Protein AF-0000000075077976 (afdb_homodimer)

pLDDT: mean 89.69, std 9.03, range [58.0, 97.44]

Sequence (214 aa):
MIWKIDFYGDVEERILDMPPKIQARMIKLLELMEKHGANLGPPHTESMGDGLFEIRAKAQEGIGRGLFCYLKSKHIYVLHVFVKKSQKTPRNELELARERQREVQKSMIWKIDFYGDVEERILDMPPKIQARMIKLLELMEKHGANLGPPHTESMGDGLFEIRAKAQEGIGRGLFCYLKSKHIYVLHVFVKKSQKTPRNELELARERQREVQKS

InterPro domains:
  IPR009241 Toxin HigB-like [PF05973] (15-101)

Nearest PDB structures (foldseek):
  6af3-assembly2_E  TM=6.297E-01  e=1.239E-06  Streptococcus pneumoniae TIGR4
  1wmi-assembly1_A  TM=6.470E-01  e=8.809E-05  Pyrococcus horikoshii OT3
  5jaa-assembly1_D  TM=6.522E-01  e=2.885E-03  Vibrio cholerae O1 biovar El Tor str. N16961
  7qp7-assembly1_1  TM=7.154E-01  e=7.470E-01  Homo sapiens
  8gqq-assembly1_A  TM=3.955E-01  e=1.584E-01  Dictyostelium discoideum AX3

Secondary structure (DSSP, 8-state):
-PPEEEE-TTHHHHHHTS-HHHHHHHHHHHHHHHHH-S---TTTEEEEETTEEEEEEEETTEEEEEEEEEETTTEEEEEEEEEEP--PPPHHHHHHHHHHHHHHHH-/---EEEE-TTHHHHHHTS-HHHHHHHHHHHHHHHHH-S---TTTEEEEETTEEEEEEEETTEEEEEEEEEETTTEEEEEEEEEEP--PPPHHHHHHHHHHHHHHHH-

Solvent-accessible surface area (backbone atoms only — not comparable to full-atom values): 11579 Å² total; per-residue (Å²): 123,74,33,44,78,46,60,38,86,61,35,62,59,53,46,72,66,38,59,67,62,27,26,52,39,40,52,51,52,53,52,47,24,25,58,73,30,88,74,73,38,82,84,39,25,45,80,69,56,95,68,33,31,35,37,50,14,71,33,97,85,14,28,29,37,34,33,29,34,65,54,82,85,58,28,36,38,38,46,37,68,50,77,45,74,54,88,65,81,50,66,68,60,50,51,52,29,49,55,46,45,52,57,61,69,71,100,124,74,33,44,77,46,60,38,86,61,34,61,58,53,45,71,66,37,59,66,61,28,27,53,38,39,52,50,51,52,52,47,25,26,59,73,30,88,74,72,38,80,83,39,26,45,82,70,55,95,69,34,32,36,37,50,14,72,33,96,82,14,29,28,38,35,34,30,34,63,55,82,88,58,28,36,39,37,45,36,68,50,76,45,73,55,88,64,82,50,66,68,60,50,51,50,28,48,55,47,45,52,56,57,65,73,94

Radius of gyration: 21.49 Å; Cα contacts (8 Å, |Δi|>4): 375; chains: 2; bounding box: 28×68×39 Å

Foldseek 3Di:
DFAAEAEPDCQVVVLVVDDDQLSVQVVVVVRVCRVPNDDPDPPQKDDPDPQKMKGWRDDPQAIKIWIWGADPPRYIYTYDIDGDGHPPDDPVNVVVVVVVVVVVVVD/DFAAEAEPDCQVVVLVVDDPQLSVQVVVVVRVCRVPNDDPDPPQKDDPDDQKMKGWRDDPQAIKIWIWGADPPRYIYTYDIDGDGHPPDDPVNVVVVVVVVVVVVVD

Structure (mmCIF, N/CA/C/O backbone):
data_AF-0000000075077976-model_v1
#
loop_
_entity.id
_entity.type
_entity.pdbx_description
1 polymer 'Type II toxin-antitoxin system RelE/ParE family toxin'
#
loop_
_atom_site.group_PDB
_atom_site.id
_atom_site.type_symbol
_atom_site.label_atom_id
_atom_site.label_alt_id
_atom_site.label_comp_id
_atom_site.label_asym_id
_atom_site.label_entity_id
_atom_site.label_seq_id
_atom_site.pdbx_PDB_ins_code
_atom_site.Cartn_x
_atom_site.Cartn_y
_atom_site.Cartn_z
_atom_site.occupancy
_atom_site.B_iso_or_equiv
_atom_site.auth_seq_id
_atom_site.auth_comp_id
_atom_site.auth_asym_id
_atom_site.auth_atom_id
_atom_site.pdbx_PDB_model_num
ATOM 1 N N . MET A 1 1 ? 15.398 26.109 15.781 1 58.88 1 MET A N 1
ATOM 2 C CA . MET A 1 1 ? 14.148 26.859 15.664 1 58.88 1 MET A CA 1
ATOM 3 C C . MET A 1 1 ? 12.961 25.922 15.516 1 58.88 1 MET A C 1
ATOM 5 O O . MET A 1 1 ? 13.016 24.969 14.75 1 58.88 1 MET A O 1
ATOM 9 N N . ILE A 1 2 ? 12.016 25.875 16.594 1 81.19 2 ILE A N 1
ATOM 10 C CA . ILE A 1 2 ? 10.945 24.906 16.797 1 81.19 2 ILE A CA 1
ATOM 11 C C . ILE A 1 2 ? 9.781 25.219 15.867 1 81.19 2 ILE A C 1
ATOM 13 O O . ILE A 1 2 ? 9.375 26.375 15.734 1 81.19 2 ILE A O 1
ATOM 17 N N . TRP A 1 3 ? 9.445 24.375 14.961 1 89.25 3 TRP A N 1
ATOM 18 C CA . TRP A 1 3 ? 8.289 24.547 14.094 1 89.25 3 TRP A CA 1
ATOM 19 C C . TRP A 1 3 ? 6.992 24.5 14.891 1 89.25 3 TRP A C 1
ATOM 21 O O . TRP A 1 3 ? 6.867 23.703 15.828 1 89.25 3 TRP A O 1
ATOM 31 N N . LYS A 1 4 ? 6.145 25.531 14.578 1 93.12 4 LYS A N 1
ATOM 32 C CA . LYS A 1 4 ? 4.805 25.484 15.156 1 93.12 4 LYS A CA 1
ATOM 33 C C . LYS A 1 4 ? 3.879 24.594 14.336 1 93.12 4 LYS A C 1
ATOM 35 O O . LYS A 1 4 ? 3.877 24.656 13.102 1 93.12 4 LYS A O 1
ATOM 40 N N . ILE A 1 5 ? 3.094 23.75 15.062 1 94.75 5 ILE A N 1
ATOM 41 C CA . ILE A 1 5 ? 2.139 22.891 14.375 1 94.75 5 ILE A CA 1
ATOM 42 C C . ILE A 1 5 ? 0.722 23.219 14.852 1 94.75 5 ILE A C 1
ATOM 44 O O . ILE A 1 5 ? 0.459 23.25 16.062 1 94.75 5 ILE A O 1
ATOM 48 N N . ASP A 1 6 ? -0.132 23.516 13.867 1 95.44 6 ASP A N 1
ATOM 49 C CA . ASP A 1 6 ? -1.555 23.703 14.141 1 95.44 6 ASP A CA 1
ATOM 50 C C . ASP A 1 6 ? -2.393 22.656 13.406 1 95.44 6 ASP A C 1
ATOM 52 O O . ASP A 1 6 ? -1.922 22.031 12.461 1 95.44 6 ASP A O 1
ATOM 56 N N . PHE A 1 7 ? -3.646 22.484 13.922 1 96.88 7 PHE A N 1
ATOM 57 C CA . PHE A 1 7 ? -4.535 21.469 13.367 1 96.88 7 PHE A CA 1
ATOM 58 C C . PHE A 1 7 ? -5.844 22.078 12.898 1 96.88 7 PHE A C 1
ATOM 60 O O . PHE A 1 7 ? -6.418 22.938 13.586 1 96.88 7 PHE A O 1
ATOM 67 N N . TYR A 1 8 ? -6.234 21.625 11.766 1 96.19 8 TYR A N 1
ATOM 68 C CA . TYR A 1 8 ? -7.523 22.078 11.25 1 96.19 8 TYR A CA 1
ATOM 69 C C . TYR A 1 8 ? -8.672 21.359 11.945 1 96.19 8 TYR A C 1
ATOM 71 O O . TYR A 1 8 ? -8.68 20.125 12.016 1 96.19 8 TYR A O 1
ATOM 79 N N . GLY A 1 9 ? -9.539 22.188 12.43 1 95.38 9 GLY A N 1
ATOM 80 C CA . GLY A 1 9 ? -10.758 21.594 12.953 1 95.38 9 GLY A CA 1
ATOM 81 C C . GLY A 1 9 ? -10.508 20.531 14 1 95.38 9 GLY A C 1
ATOM 82 O O . GLY A 1 9 ? -9.828 20.781 15 1 95.38 9 GLY A O 1
ATOM 83 N N . ASP A 1 10 ? -10.969 19.281 13.695 1 95.12 10 ASP A N 1
ATOM 84 C CA . ASP A 1 10 ? -10.922 18.203 14.672 1 95.12 10 ASP A CA 1
ATOM 85 C C . ASP A 1 10 ? -9.773 17.25 14.375 1 95.12 10 ASP A C 1
ATOM 87 O O . ASP A 1 10 ? -9.781 16.094 14.82 1 95.12 10 ASP A O 1
ATOM 91 N N . VAL A 1 11 ? -8.859 17.688 13.68 1 97.38 11 VAL A N 1
ATOM 92 C CA . VAL A 1 11 ? -7.77 16.828 13.219 1 97.38 11 VAL A CA 1
ATOM 93 C C . VAL A 1 11 ? -7.023 16.25 14.422 1 97.38 11 VAL A C 1
ATOM 95 O O . VAL A 1 11 ? -6.652 15.078 14.43 1 97.38 11 VAL A O 1
ATOM 98 N N . GLU A 1 12 ? -6.801 17.062 15.438 1 96.69 12 GLU A N 1
ATOM 99 C CA . GLU A 1 12 ? -6.105 16.594 16.625 1 96.69 12 GLU A CA 1
ATOM 100 C C . GLU A 1 12 ? -6.863 15.445 17.297 1 96.69 12 GLU A C 1
ATOM 102 O O . GLU A 1 12 ? -6.266 14.438 17.672 1 96.69 12 GLU A O 1
ATOM 107 N N . GLU A 1 13 ? -8.109 15.602 17.375 1 96.62 13 GLU A N 1
ATOM 108 C CA . GLU A 1 13 ? -8.945 14.562 17.953 1 96.62 13 GLU A CA 1
ATOM 109 C C . GLU A 1 13 ? -8.914 13.297 17.109 1 96.62 13 GLU A C 1
ATOM 111 O O . GLU A 1 13 ? -8.906 12.18 17.641 1 96.62 13 GLU A O 1
ATOM 116 N N . ARG A 1 14 ? -8.938 13.453 15.852 1 95.5 14 ARG A N 1
ATOM 117 C CA . ARG A 1 14 ? -8.906 12.312 14.945 1 95.5 14 ARG A CA 1
ATOM 118 C C . ARG A 1 14 ? -7.598 11.531 15.078 1 95.5 14 ARG A C 1
ATOM 120 O O . ARG A 1 14 ? -7.582 10.305 14.953 1 95.5 14 ARG A O 1
ATOM 127 N N . ILE A 1 15 ? -6.547 12.273 15.336 1 96.94 15 ILE A N 1
ATOM 128 C CA . ILE A 1 15 ? -5.262 11.617 15.547 1 96.94 15 ILE A CA 1
ATOM 129 C C . ILE A 1 15 ? -5.316 10.773 16.828 1 96.94 15 ILE A C 1
ATOM 131 O O . ILE A 1 15 ? -4.871 9.625 16.828 1 96.94 15 ILE A O 1
ATOM 135 N N . LEU A 1 16 ? -5.93 11.305 17.828 1 95.81 16 LEU A N 1
ATOM 136 C CA . LEU A 1 16 ? -6.02 10.625 19.109 1 95.81 16 LEU A CA 1
ATOM 137 C C . LEU A 1 16 ? -6.926 9.406 19.016 1 95.81 16 LEU A C 1
ATOM 139 O O . LEU A 1 16 ? -6.824 8.492 19.844 1 95.81 16 LEU A O 1
ATOM 143 N N . ASP A 1 17 ? -7.777 9.391 17.969 1 94.88 17 ASP A N 1
ATOM 144 C CA . ASP A 1 17 ? -8.727 8.297 17.781 1 94.88 17 ASP A CA 1
ATOM 145 C C . ASP A 1 17 ? -8.133 7.203 16.906 1 94.88 17 ASP A C 1
ATOM 147 O O . ASP A 1 17 ? -8.766 6.168 16.672 1 94.88 17 ASP A O 1
ATOM 151 N N . MET A 1 18 ? -6.996 7.426 16.516 1 94.5 18 MET A N 1
ATOM 152 C CA . MET A 1 18 ? -6.352 6.418 15.68 1 94.5 18 MET A CA 1
ATOM 153 C C . MET A 1 18 ? -5.996 5.18 16.5 1 94.5 18 MET A C 1
ATOM 155 O O . MET A 1 18 ? -5.848 5.258 17.719 1 94.5 18 MET A O 1
ATOM 159 N N . PRO A 1 19 ? -5.883 4.039 15.75 1 92.75 19 PRO A N 1
ATOM 160 C CA . PRO A 1 19 ? -5.328 2.875 16.453 1 92.75 19 PRO A CA 1
ATOM 161 C C . PRO A 1 19 ? -4.012 3.182 17.156 1 92.75 19 PRO A C 1
ATOM 163 O O . PRO A 1 19 ? -3.213 3.98 16.656 1 92.75 19 PRO A O 1
ATOM 166 N N . PRO A 1 20 ? -3.773 2.531 18.219 1 95.25 20 PRO A N 1
ATOM 167 C CA . PRO A 1 20 ? -2.719 2.941 19.156 1 95.25 20 PRO A CA 1
ATOM 168 C C . PRO A 1 20 ? -1.345 3.016 18.484 1 95.25 20 PRO A C 1
ATOM 170 O O . PRO A 1 20 ? -0.595 3.969 18.719 1 95.25 20 PRO A O 1
ATOM 173 N N . LYS A 1 21 ? -1.023 2.025 17.75 1 94.62 21 LYS A N 1
ATOM 174 C CA . LYS A 1 21 ? 0.312 2.023 17.156 1 94.62 21 LYS A CA 1
ATOM 175 C C . LYS A 1 21 ? 0.434 3.082 16.078 1 94.62 21 LYS A C 1
ATOM 177 O O . LYS A 1 21 ? 1.478 3.725 15.938 1 94.62 21 LYS A O 1
ATOM 182 N N . ILE A 1 22 ? -0.535 3.277 15.312 1 93 22 ILE A N 1
ATOM 183 C CA . ILE A 1 22 ? -0.562 4.328 14.297 1 93 22 ILE A CA 1
ATOM 184 C C . ILE A 1 22 ? -0.538 5.695 14.977 1 93 22 ILE A C 1
ATOM 186 O O . ILE A 1 22 ? 0.197 6.59 14.547 1 93 22 ILE A O 1
ATOM 190 N N . GLN A 1 23 ? -1.335 5.742 15.984 1 96.88 23 GLN A N 1
ATOM 191 C CA . GLN A 1 23 ? -1.402 6.977 16.75 1 96.88 23 GLN A CA 1
ATOM 192 C C . GLN A 1 23 ? -0.025 7.375 17.281 1 96.88 23 GLN A C 1
ATOM 194 O O . GLN A 1 23 ? 0.405 8.516 17.094 1 96.88 23 GLN A O 1
ATOM 199 N N . ALA A 1 24 ? 0.6 6.469 17.891 1 97.44 24 ALA A N 1
ATOM 200 C CA . ALA A 1 24 ? 1.922 6.719 18.469 1 97.44 24 ALA A CA 1
ATOM 201 C C . ALA A 1 24 ? 2.908 7.152 17.391 1 97.44 24 ALA A C 1
ATOM 203 O O . ALA A 1 24 ? 3.695 8.078 17.594 1 97.44 24 ALA A O 1
ATOM 204 N N . ARG A 1 25 ? 2.822 6.469 16.328 1 96.38 25 ARG A N 1
ATOM 205 C CA . ARG A 1 25 ? 3.729 6.781 15.219 1 96.38 25 ARG A CA 1
ATOM 206 C C . ARG A 1 25 ? 3.451 8.172 14.664 1 96.38 25 ARG A C 1
ATOM 208 O O . ARG A 1 25 ? 4.379 8.938 14.383 1 96.38 25 ARG A O 1
ATOM 215 N N . MET A 1 26 ? 2.264 8.461 14.469 1 97.19 26 MET A N 1
ATOM 216 C CA . MET A 1 26 ? 1.89 9.781 13.969 1 97.19 26 MET A CA 1
ATOM 217 C C . MET A 1 26 ? 2.381 10.875 14.914 1 97.19 26 MET A C 1
ATOM 219 O O . MET A 1 26 ? 2.984 11.859 14.469 1 97.19 26 MET A O 1
ATOM 223 N N . ILE A 1 27 ? 2.164 10.68 16.172 1 97.12 27 ILE A N 1
ATOM 224 C CA . ILE A 1 27 ? 2.561 11.664 17.172 1 97.12 27 ILE A CA 1
ATOM 225 C C . ILE A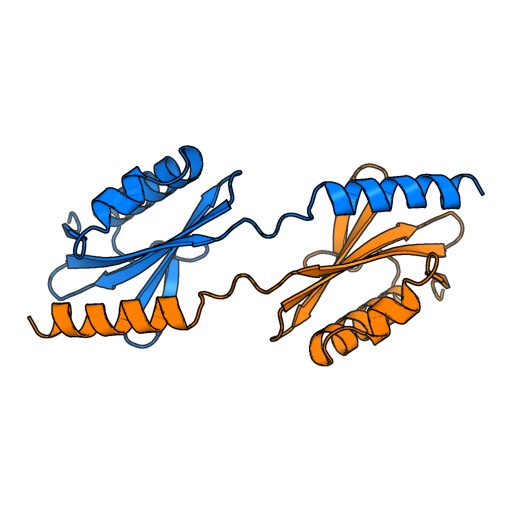 1 27 ? 4.078 11.836 17.141 1 97.12 27 ILE A C 1
ATOM 227 O O . ILE A 1 27 ? 4.578 12.961 17.203 1 97.12 27 ILE A O 1
ATOM 231 N N . LYS A 1 28 ? 4.723 10.766 17.031 1 97 28 LYS A N 1
ATOM 232 C CA . LYS A 1 28 ? 6.18 10.82 16.969 1 97 28 LYS A CA 1
ATOM 233 C C . LYS A 1 28 ? 6.652 11.609 15.75 1 97 28 LYS A C 1
ATOM 235 O O . LYS A 1 28 ? 7.562 12.438 15.852 1 97 28 LYS A O 1
ATOM 240 N N . LEU A 1 29 ? 6.105 11.359 14.688 1 96.44 29 LEU A N 1
ATOM 241 C CA . LEU A 1 29 ? 6.484 12.047 13.461 1 96.44 29 LEU A CA 1
ATOM 242 C C . LEU A 1 29 ? 6.195 13.539 13.555 1 96.44 29 LEU A C 1
ATOM 244 O O . LEU A 1 29 ? 6.996 14.367 13.117 1 96.44 29 LEU A O 1
ATOM 248 N N . LEU A 1 30 ? 5.082 13.883 14.133 1 96.06 30 LEU A N 1
ATOM 249 C CA . LEU A 1 30 ? 4.75 15.297 14.32 1 96.06 30 LEU A CA 1
ATOM 250 C C . LEU A 1 30 ? 5.754 15.969 15.242 1 96.06 30 LEU A C 1
ATOM 252 O O . LEU A 1 30 ? 6.133 17.125 15.016 1 96.06 30 LEU A O 1
ATOM 256 N N . GLU A 1 31 ? 6.164 15.281 16.234 1 95.56 31 GLU A N 1
ATOM 257 C CA . GLU A 1 31 ? 7.172 15.812 17.141 1 95.56 31 GLU A CA 1
ATOM 258 C C . GLU A 1 31 ? 8.492 16.062 16.422 1 95.56 31 GLU A C 1
ATOM 260 O O . GLU A 1 31 ? 9.148 17.078 16.656 1 95.56 31 GLU A O 1
ATOM 265 N N . LEU A 1 32 ? 8.852 15.164 15.609 1 95 32 LEU A N 1
ATOM 266 C CA . LEU A 1 32 ? 10.062 15.328 14.812 1 95 32 LEU A CA 1
ATOM 267 C C . LEU A 1 32 ? 9.953 16.531 13.898 1 95 32 LEU A C 1
ATOM 269 O O . LEU A 1 32 ? 10.914 17.297 13.734 1 95 32 LEU A O 1
ATOM 273 N N . MET A 1 33 ? 8.797 16.672 13.375 1 94.25 33 MET A N 1
ATOM 274 C CA . MET A 1 33 ? 8.57 17.812 12.5 1 94.25 33 MET A CA 1
ATOM 275 C C . MET A 1 33 ? 8.703 19.125 13.266 1 94.25 33 MET A C 1
ATOM 277 O O . MET A 1 33 ? 9.195 20.125 12.719 1 94.25 33 MET A O 1
ATOM 281 N N . GLU A 1 34 ? 8.258 19.094 14.438 1 93.38 34 GLU A N 1
ATOM 282 C CA . GLU A 1 34 ? 8.391 20.281 15.273 1 93.38 34 GLU A CA 1
ATOM 283 C C . GLU A 1 34 ? 9.852 20.625 15.5 1 93.38 34 GLU A C 1
ATOM 285 O O . GLU A 1 34 ? 10.211 21.812 15.57 1 93.38 34 GLU A O 1
ATOM 290 N N . LYS A 1 35 ? 10.641 19.656 15.492 1 92.25 35 LYS A N 1
ATOM 291 C CA . LYS A 1 35 ? 12.047 19.844 15.836 1 92.25 35 LYS A CA 1
ATOM 292 C C . LYS A 1 35 ? 12.891 20.094 14.586 1 92.25 35 LYS A C 1
ATOM 294 O O . LYS A 1 35 ? 13.789 20.938 14.594 1 92.25 35 LYS A O 1
ATOM 299 N N . HIS A 1 36 ? 12.547 19.375 13.562 1 90.69 36 HIS A N 1
ATOM 300 C CA . HIS A 1 36 ? 13.469 19.344 12.43 1 90.69 36 HIS A CA 1
ATOM 301 C C . HIS A 1 36 ? 12.859 20.047 11.219 1 90.69 36 HIS A C 1
ATOM 303 O O . HIS A 1 36 ? 13.555 20.344 10.25 1 90.69 36 HIS A O 1
ATOM 309 N N . GLY A 1 37 ? 11.562 20.281 11.344 1 88.12 37 GLY A N 1
ATOM 310 C CA . GLY A 1 37 ? 10.891 20.922 10.227 1 88.12 37 GLY A CA 1
ATOM 311 C C . GLY A 1 37 ? 9.93 20.016 9.492 1 88.12 37 GLY A C 1
ATOM 312 O O . GLY A 1 37 ? 9.859 18.812 9.789 1 88.12 37 GLY A O 1
ATOM 313 N N . ALA A 1 38 ? 9.211 20.578 8.484 1 84.44 38 ALA A N 1
ATOM 314 C CA . ALA A 1 38 ? 8.07 19.953 7.82 1 84.44 38 ALA A CA 1
ATOM 315 C C . ALA A 1 38 ? 8.516 18.797 6.941 1 84.44 38 ALA A C 1
ATOM 317 O O . ALA A 1 38 ? 7.754 17.844 6.719 1 84.44 38 ALA A O 1
ATOM 318 N N . ASN A 1 39 ? 9.688 18.844 6.418 1 84.88 39 ASN A N 1
ATOM 319 C CA . ASN A 1 39 ? 10.117 17.812 5.469 1 84.88 39 ASN A CA 1
ATOM 320 C C . ASN A 1 39 ? 11 16.766 6.137 1 84.88 39 ASN A C 1
ATOM 322 O O . ASN A 1 39 ? 12.195 16.984 6.328 1 84.88 39 ASN A O 1
ATOM 326 N N . LEU A 1 40 ? 10.453 15.734 6.512 1 89.88 40 LEU A N 1
ATOM 327 C CA . LEU A 1 40 ? 11.203 14.625 7.082 1 89.88 40 LEU A CA 1
ATOM 328 C C . LEU A 1 40 ? 11.766 13.727 5.984 1 89.88 40 LEU A C 1
ATOM 330 O O . LEU A 1 40 ? 12.664 12.914 6.238 1 89.88 40 LEU A O 1
ATOM 334 N N . GLY A 1 41 ? 11.297 13.953 4.805 1 86.62 41 GLY A N 1
ATOM 335 C CA . GLY A 1 41 ? 11.75 13.195 3.652 1 86.62 41 GLY A CA 1
ATOM 336 C C . GLY A 1 41 ? 11.086 11.828 3.545 1 86.62 41 GLY A C 1
ATOM 337 O O . GLY A 1 41 ? 10.438 11.375 4.488 1 86.62 41 GLY A O 1
ATOM 338 N N . PRO A 1 42 ? 11.25 11.141 2.283 1 82.31 42 PRO A N 1
ATOM 339 C CA . PRO A 1 42 ? 10.75 9.766 2.152 1 82.31 42 PRO A CA 1
ATOM 340 C C . PRO A 1 42 ? 11.414 8.805 3.131 1 82.31 42 PRO A C 1
ATOM 342 O O . PRO A 1 42 ? 12.594 8.953 3.447 1 82.31 42 PRO A O 1
ATOM 345 N N . PRO A 1 43 ? 10.539 7.898 3.758 1 83.31 43 PRO A N 1
ATOM 346 C CA . PRO A 1 43 ? 9.156 7.535 3.439 1 83.31 43 PRO A CA 1
ATOM 347 C C . PRO A 1 43 ? 8.133 8.273 4.309 1 83.31 43 PRO A C 1
ATOM 349 O O . PRO A 1 43 ? 6.93 8.031 4.195 1 83.31 43 PRO A O 1
ATOM 352 N N . HIS A 1 44 ? 8.594 9.102 5.125 1 90.56 44 HIS A N 1
ATOM 353 C CA . HIS A 1 44 ? 7.711 9.672 6.133 1 90.56 44 HIS A CA 1
ATOM 354 C C . HIS A 1 44 ? 6.855 10.797 5.551 1 90.56 44 HIS A C 1
ATOM 356 O O . HIS A 1 44 ? 5.676 10.922 5.883 1 90.56 44 HIS A O 1
ATOM 362 N N . THR A 1 45 ? 7.527 11.594 4.668 1 92.06 45 THR A N 1
ATOM 363 C CA . THR A 1 45 ? 6.781 12.695 4.074 1 92.06 45 THR A CA 1
ATOM 364 C C . THR A 1 45 ? 6.941 12.703 2.555 1 92.06 45 THR A C 1
ATOM 366 O O . THR A 1 45 ? 7.973 12.266 2.035 1 92.06 45 THR A O 1
ATOM 369 N N . GLU A 1 46 ? 5.918 13.117 1.884 1 90.56 46 GLU A N 1
ATOM 370 C CA . GLU A 1 46 ? 5.906 13.219 0.427 1 90.56 46 GLU A CA 1
ATOM 371 C C . GLU A 1 46 ? 5.137 14.453 -0.033 1 90.56 46 GLU A C 1
ATOM 373 O O . GLU A 1 46 ? 4.09 14.789 0.529 1 90.56 46 GLU A O 1
ATOM 378 N N . SER A 1 47 ? 5.742 15.07 -1.128 1 92.06 47 SER A N 1
ATOM 379 C CA . SER A 1 47 ? 5.016 16.188 -1.708 1 92.06 47 SER A CA 1
ATOM 380 C C . SER A 1 47 ? 3.855 15.719 -2.576 1 92.06 47 SER A C 1
ATOM 382 O O . SER A 1 47 ? 4.008 14.781 -3.361 1 92.06 47 SER A O 1
ATOM 384 N N . MET A 1 48 ? 2.701 16.375 -2.336 1 91.56 48 MET A N 1
ATOM 385 C CA . MET A 1 48 ? 1.517 16.062 -3.129 1 91.56 48 MET A CA 1
ATOM 386 C C . MET A 1 48 ? 1.275 17.125 -4.195 1 91.56 48 MET A C 1
ATOM 388 O O . MET A 1 48 ? 0.225 17.141 -4.84 1 91.56 48 MET A O 1
ATOM 392 N N . GLY A 1 49 ? 2.197 18.062 -4.27 1 90.44 49 GLY A N 1
ATOM 393 C CA . GLY A 1 49 ? 2.061 19.141 -5.234 1 90.44 49 GLY A CA 1
ATOM 394 C C . GLY A 1 49 ? 1.35 20.359 -4.672 1 90.44 49 GLY A C 1
ATOM 395 O O . GLY A 1 49 ? 0.51 20.234 -3.777 1 90.44 49 GLY A O 1
ATOM 396 N N . ASP A 1 50 ? 1.7 21.594 -5.117 1 93.12 50 ASP A N 1
ATOM 397 C CA . ASP A 1 50 ? 1.038 22.859 -4.82 1 93.12 50 ASP A CA 1
ATOM 398 C C . ASP A 1 50 ? 1.073 23.172 -3.324 1 93.12 50 ASP A C 1
ATOM 400 O O . ASP A 1 50 ? 0.076 23.609 -2.75 1 93.12 50 ASP A O 1
ATOM 404 N N . GLY A 1 51 ? 2.127 22.797 -2.688 1 92.38 51 GLY A N 1
ATOM 405 C CA . GLY A 1 51 ? 2.312 23.172 -1.294 1 92.38 51 GLY A CA 1
ATOM 406 C C . GLY A 1 51 ? 1.655 22.203 -0.328 1 92.38 51 GLY A C 1
ATOM 407 O O . GLY A 1 51 ? 1.622 22.453 0.879 1 92.38 51 GLY A O 1
ATOM 408 N N . LEU A 1 52 ? 1.095 21.203 -0.885 1 94.69 52 LEU A N 1
ATOM 409 C CA . LEU A 1 52 ? 0.48 20.172 -0.056 1 94.69 52 LEU A CA 1
ATOM 410 C C . LEU A 1 52 ? 1.424 18.984 0.131 1 94.69 52 LEU A C 1
ATOM 412 O O . LEU A 1 52 ? 2.08 18.562 -0.819 1 94.69 52 LEU A O 1
ATOM 416 N N . PHE A 1 53 ? 1.461 18.484 1.407 1 94.62 53 PHE A N 1
ATOM 417 C CA . PHE A 1 53 ? 2.348 17.375 1.726 1 94.62 53 PHE A CA 1
ATOM 418 C C . PHE A 1 53 ? 1.592 16.281 2.465 1 94.62 53 PHE A C 1
ATOM 420 O O . PHE A 1 53 ? 0.54 16.531 3.057 1 94.62 53 PHE A O 1
ATOM 427 N N . GLU A 1 54 ? 2.178 15.156 2.301 1 95.25 54 GLU A N 1
ATOM 428 C CA . GLU A 1 54 ? 1.63 14.008 3.02 1 95.25 54 GLU A CA 1
ATOM 429 C C . GLU A 1 54 ? 2.646 13.43 4 1 95.25 54 GLU A C 1
ATOM 431 O O . GLU A 1 54 ? 3.826 13.289 3.668 1 95.25 54 GLU A O 1
ATOM 436 N N . ILE A 1 55 ? 2.172 13.148 5.223 1 95.12 55 ILE A N 1
ATOM 437 C CA . ILE A 1 55 ? 2.939 12.367 6.184 1 95.12 55 ILE A CA 1
ATOM 438 C C . ILE A 1 55 ? 2.332 10.969 6.312 1 95.12 55 ILE A C 1
ATOM 440 O O . ILE A 1 55 ? 1.107 10.82 6.336 1 95.12 55 ILE A O 1
ATOM 444 N N . ARG A 1 56 ? 3.162 9.953 6.379 1 91.44 56 ARG A N 1
ATOM 445 C CA . ARG A 1 56 ? 2.729 8.57 6.492 1 91.44 56 ARG A CA 1
ATOM 446 C C . ARG A 1 56 ? 3.238 7.941 7.785 1 91.44 56 ARG A C 1
ATOM 448 O O . ARG A 1 56 ? 4.449 7.879 8.016 1 91.44 56 ARG A O 1
ATOM 455 N N . ALA A 1 57 ? 2.283 7.543 8.602 1 92.94 57 ALA A N 1
ATOM 456 C CA . ALA A 1 57 ? 2.598 6.836 9.836 1 92.94 57 ALA A CA 1
ATOM 457 C C . ALA A 1 57 ? 2.301 5.344 9.703 1 92.94 57 ALA A C 1
ATOM 459 O O . ALA A 1 57 ? 1.186 4.898 9.984 1 92.94 57 ALA A O 1
ATOM 460 N N . LYS A 1 58 ? 3.312 4.645 9.383 1 86.94 58 LYS A N 1
ATOM 461 C CA . LYS A 1 58 ? 3.152 3.209 9.172 1 86.94 58 LYS A CA 1
ATOM 462 C C . LYS A 1 58 ? 3.281 2.439 10.484 1 86.94 58 LYS A C 1
ATOM 464 O O . LYS A 1 58 ? 4.199 2.688 11.266 1 86.94 58 LYS A O 1
ATOM 469 N N . ALA A 1 59 ? 2.291 1.588 10.664 1 86.5 59 ALA A N 1
ATOM 470 C CA . ALA A 1 59 ? 2.318 0.688 11.812 1 86.5 59 ALA A CA 1
ATOM 471 C C . ALA A 1 59 ? 1.713 -0.668 11.461 1 86.5 59 ALA A C 1
ATOM 473 O O . ALA A 1 59 ? 1.283 -0.889 10.328 1 86.5 59 ALA A O 1
ATOM 474 N N . GLN A 1 60 ? 1.836 -1.563 12.375 1 78.44 60 GLN A N 1
ATOM 475 C CA . GLN A 1 60 ? 1.35 -2.926 12.172 1 78.44 60 GLN A CA 1
ATOM 476 C C . GLN A 1 60 ? -0.127 -2.932 11.789 1 78.44 60 GLN A C 1
ATOM 478 O O . GLN A 1 60 ? -0.562 -3.76 10.984 1 78.44 60 GLN A O 1
ATOM 483 N N . GLU A 1 61 ? -0.828 -1.925 12.281 1 79.56 61 GLU A N 1
ATOM 484 C CA . GLU A 1 61 ? -2.275 -1.866 12.109 1 79.56 61 GLU A CA 1
ATOM 485 C C . GLU A 1 61 ? -2.645 -1.308 10.742 1 79.56 61 GLU A C 1
ATOM 487 O O . GLU A 1 61 ? -3.785 -1.446 10.289 1 79.56 61 GLU A O 1
ATOM 492 N N . GLY A 1 62 ? -1.708 -0.654 10.156 1 82.5 62 GLY A N 1
ATOM 493 C CA . GLY A 1 62 ? -1.97 0.058 8.914 1 82.5 62 GLY A CA 1
ATOM 494 C C . GLY A 1 62 ? -1.105 1.292 8.742 1 82.5 62 GLY A C 1
ATOM 495 O O . GLY A 1 62 ? 0.006 1.357 9.266 1 82.5 62 GLY A O 1
ATOM 496 N N . ILE A 1 63 ? -1.681 2.107 7.883 1 87.94 63 ILE A N 1
ATOM 497 C CA . ILE A 1 63 ? -0.948 3.338 7.605 1 87.94 63 ILE A CA 1
ATOM 498 C C . ILE A 1 63 ? -1.842 4.547 7.883 1 87.94 63 ILE A C 1
ATOM 500 O O . ILE A 1 63 ? -2.926 4.668 7.309 1 87.94 63 ILE A O 1
ATOM 504 N N . GLY A 1 64 ? -1.422 5.316 8.859 1 91.81 64 GLY A N 1
ATOM 505 C CA . GLY A 1 64 ? -2.035 6.621 9.047 1 91.81 64 GLY A CA 1
ATOM 506 C C . GLY A 1 64 ? -1.474 7.684 8.117 1 91.81 64 GLY A C 1
ATOM 507 O O . GLY A 1 64 ? -0.255 7.805 7.973 1 91.81 64 GLY A O 1
ATOM 508 N N . ARG A 1 65 ? -2.391 8.414 7.488 1 93.38 65 ARG A N 1
ATOM 509 C CA . ARG A 1 65 ? -1.96 9.5 6.613 1 93.38 65 ARG A CA 1
ATOM 510 C C . ARG A 1 65 ? -2.404 10.852 7.156 1 93.38 65 ARG A C 1
ATOM 512 O O . ARG A 1 65 ? -3.51 10.984 7.688 1 93.38 65 ARG A O 1
ATOM 519 N N . GLY A 1 66 ? -1.479 11.75 7.062 1 96.12 66 GLY A N 1
ATOM 520 C CA . GLY A 1 66 ? -1.764 13.148 7.344 1 96.12 66 GLY A CA 1
ATOM 521 C C . GLY A 1 66 ? -1.422 14.07 6.191 1 96.12 66 GLY A C 1
ATOM 522 O O . GLY A 1 66 ? -0.34 13.977 5.609 1 96.12 66 GLY A O 1
ATOM 523 N N . LEU A 1 67 ? -2.354 14.922 5.859 1 96.81 67 LEU A N 1
ATOM 524 C CA . LEU A 1 67 ? -2.117 15.938 4.84 1 96.81 67 LEU A CA 1
ATOM 525 C C . LEU A 1 67 ? -1.908 17.312 5.473 1 96.81 67 LEU A C 1
ATOM 527 O O . LEU A 1 67 ? -2.713 17.75 6.297 1 96.81 67 LEU A O 1
ATOM 531 N N . PHE A 1 68 ? -0.79 17.906 5.121 1 96.75 68 PHE A N 1
ATOM 532 C CA . PHE A 1 68 ? -0.455 19.172 5.766 1 96.75 68 PHE A CA 1
ATOM 533 C C . PHE A 1 68 ? 0.161 20.141 4.766 1 96.75 68 PHE A C 1
ATOM 535 O O . PHE A 1 68 ? 0.553 19.734 3.666 1 96.75 68 PHE A O 1
ATOM 542 N N . CYS A 1 69 ? 0.176 21.406 5.137 1 95 69 CYS A N 1
ATOM 543 C CA . CYS A 1 69 ? 0.889 22.453 4.406 1 95 69 CYS A CA 1
ATOM 544 C C . CYS A 1 69 ? 1.672 23.344 5.363 1 95 69 CYS A C 1
ATOM 546 O O . CYS A 1 69 ? 1.52 23.234 6.582 1 95 69 CYS A O 1
ATOM 548 N N . TYR A 1 70 ? 2.611 23.891 4.965 1 89.62 70 TYR A N 1
ATOM 549 C CA . TYR A 1 70 ? 3.27 24.859 5.836 1 89.62 70 TYR A CA 1
ATOM 550 C C . TYR A 1 70 ? 3.125 26.281 5.285 1 89.62 70 TYR A C 1
AT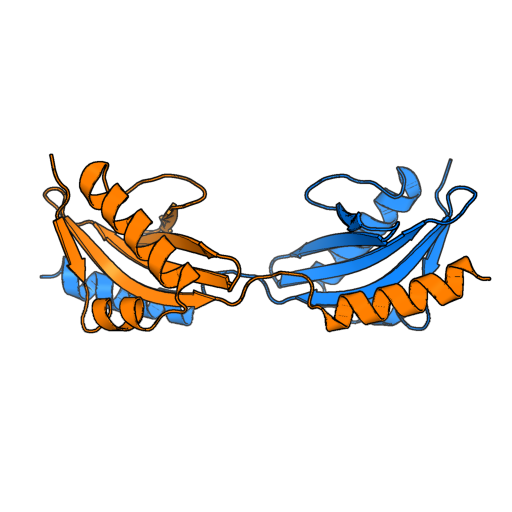OM 552 O O . TYR A 1 70 ? 3.018 26.469 4.074 1 89.62 70 TYR A O 1
ATOM 560 N N . LEU A 1 71 ? 2.887 27.109 6.145 1 81.31 71 LEU A N 1
ATOM 561 C CA . LEU A 1 71 ? 2.688 28.531 5.898 1 81.31 71 LEU A CA 1
ATOM 562 C C . LEU A 1 71 ? 3.971 29.312 6.152 1 81.31 71 LEU A C 1
ATOM 564 O O . LEU A 1 71 ? 5.027 28.719 6.395 1 81.31 71 LEU A O 1
ATOM 568 N N . LYS A 1 72 ? 3.885 30.625 5.98 1 76.62 72 LYS A N 1
ATOM 569 C CA . LYS A 1 72 ? 5.016 31.5 6.309 1 76.62 72 LYS A CA 1
ATOM 570 C C . LYS A 1 72 ? 5.484 31.266 7.742 1 76.62 72 LYS A C 1
ATOM 572 O O . LYS A 1 72 ? 4.699 30.844 8.594 1 76.62 72 LYS A O 1
ATOM 577 N N . SER A 1 73 ? 6.844 31.484 8.086 1 77.44 73 SER A N 1
ATOM 578 C CA . SER A 1 73 ? 7.43 31.547 9.422 1 77.44 73 SER A CA 1
ATOM 579 C C . SER A 1 73 ? 7.422 30.188 10.094 1 77.44 73 SER A C 1
ATOM 581 O O . SER A 1 73 ? 7.074 30.062 11.273 1 77.44 73 SER A O 1
ATOM 583 N N . LYS A 1 74 ? 7.809 29.156 9.516 1 87.62 74 LYS A N 1
ATOM 584 C CA . LYS A 1 74 ? 7.973 27.844 10.148 1 87.62 74 LYS A CA 1
ATOM 585 C C . LYS A 1 74 ? 6.695 27.422 10.859 1 87.62 74 LYS A C 1
ATOM 587 O O . LYS A 1 74 ? 6.699 27.156 12.062 1 87.62 74 LYS A O 1
ATOM 592 N N . HIS A 1 75 ? 5.641 27.516 10.125 1 93 75 HIS A N 1
ATOM 593 C CA . HIS A 1 75 ? 4.312 27.172 10.609 1 93 75 HIS A CA 1
ATOM 594 C C . HIS A 1 75 ? 3.686 26.062 9.758 1 93 75 HIS A C 1
ATOM 596 O O . HIS A 1 75 ? 3.43 26.266 8.57 1 93 75 HIS A O 1
ATOM 602 N N . ILE A 1 76 ? 3.453 24.922 10.43 1 94.75 76 ILE A N 1
ATOM 603 C CA . ILE A 1 76 ? 2.842 23.766 9.766 1 94.75 76 ILE A CA 1
ATOM 604 C C . ILE A 1 76 ? 1.364 23.688 10.148 1 94.75 76 ILE A C 1
ATOM 606 O O . ILE A 1 76 ? 1.001 23.875 11.305 1 94.75 76 ILE A O 1
ATOM 610 N N . TYR A 1 77 ? 0.554 23.484 9.148 1 95.44 77 TYR A N 1
ATOM 611 C CA . TYR A 1 77 ? -0.867 23.234 9.367 1 95.44 77 TYR A CA 1
ATOM 612 C C . TYR A 1 77 ? -1.268 21.844 8.891 1 95.44 77 TYR A C 1
ATOM 614 O O . TYR A 1 77 ? -1.196 21.562 7.691 1 95.44 77 TYR A O 1
ATOM 622 N N . VAL A 1 78 ? -1.688 20.984 9.844 1 97.19 78 VAL A N 1
ATOM 623 C CA . VAL A 1 78 ? -2.229 19.688 9.469 1 97.19 78 VAL A CA 1
ATOM 624 C C . VAL A 1 78 ? -3.705 19.828 9.102 1 97.19 78 VAL A C 1
ATOM 626 O O . VAL A 1 78 ? -4.523 20.219 9.938 1 97.19 78 VAL A O 1
ATOM 629 N N . LEU A 1 79 ? -4.047 19.453 7.879 1 97 79 LEU A N 1
ATOM 630 C CA . LEU A 1 79 ? -5.332 19.781 7.277 1 97 79 LEU A CA 1
ATOM 631 C C . LEU A 1 79 ? -6.312 18.625 7.414 1 97 79 LEU A C 1
ATOM 633 O O . LEU A 1 79 ? -7.523 18.844 7.52 1 97 79 LEU A O 1
ATOM 637 N N . HIS A 1 80 ? -5.762 17.453 7.375 1 96.81 80 HIS A N 1
ATOM 638 C CA . HIS A 1 80 ? -6.59 16.266 7.309 1 96.81 80 HIS A CA 1
ATOM 639 C C . HIS A 1 80 ? -5.785 15.016 7.66 1 96.81 80 HIS A C 1
ATOM 641 O O . HIS A 1 80 ? -4.594 14.938 7.363 1 96.81 80 HIS A O 1
ATOM 647 N N . VAL A 1 81 ? -6.43 14.055 8.375 1 96.5 81 VAL A N 1
ATOM 648 C CA . VAL A 1 81 ? -5.785 12.781 8.68 1 96.5 81 VAL A CA 1
ATOM 649 C C . VAL A 1 81 ? -6.785 11.641 8.492 1 96.5 81 VAL A C 1
ATOM 651 O O . VAL A 1 81 ? -7.988 11.828 8.695 1 96.5 81 VAL A O 1
ATOM 654 N N . PHE A 1 82 ? -6.277 10.508 8.07 1 93.19 82 PHE A N 1
ATOM 655 C CA . PHE A 1 82 ? -7.098 9.312 7.961 1 93.19 82 PHE A CA 1
ATOM 656 C C . PHE A 1 82 ? -6.23 8.055 8.008 1 93.19 82 PHE A C 1
ATOM 658 O O . PHE A 1 82 ? -5.004 8.141 7.895 1 93.19 82 PHE A O 1
ATOM 665 N N . VAL A 1 83 ? -6.805 6.938 8.336 1 87.75 83 VAL A N 1
ATOM 666 C CA . VAL A 1 83 ? -6.102 5.66 8.391 1 87.75 83 VAL A CA 1
ATOM 667 C C . VAL A 1 83 ? -6.418 4.84 7.145 1 87.75 83 VAL A C 1
ATOM 669 O O . VAL A 1 83 ? -7.586 4.629 6.809 1 87.75 83 VAL A O 1
ATOM 672 N N . LYS A 1 84 ? -5.25 4.602 6.438 1 73.62 84 LYS A N 1
ATOM 673 C CA . LYS A 1 84 ? -5.371 3.691 5.305 1 73.62 84 LYS A CA 1
ATOM 674 C C . LYS A 1 84 ? -5.004 2.264 5.699 1 73.62 84 LYS A C 1
ATOM 676 O O . LYS A 1 84 ? -3.984 2.039 6.355 1 73.62 84 LYS A O 1
ATOM 681 N N . LYS A 1 85 ? -5.754 1.342 5.57 1 60.81 85 LYS A N 1
ATOM 682 C CA . LYS A 1 85 ? -5.516 -0.043 5.965 1 60.81 85 LYS A CA 1
ATOM 683 C C . LYS A 1 85 ? -4.402 -0.67 5.133 1 60.81 85 LYS A C 1
ATOM 685 O O . LYS A 1 85 ? -4.246 -0.344 3.953 1 60.81 85 LYS A O 1
ATOM 690 N N . SER A 1 86 ? -3.248 -1.106 5.848 1 58.06 86 SER A N 1
ATOM 691 C CA . SER A 1 86 ? -2.023 -1.74 5.367 1 58.06 86 SER A CA 1
ATOM 692 C C . SER A 1 86 ? -2.32 -2.736 4.25 1 58.06 86 SER A C 1
ATOM 694 O O . SER A 1 86 ? -3.404 -3.32 4.203 1 58.06 86 SER A O 1
ATOM 696 N N . GLN A 1 87 ? -1.33 -2.555 3.117 1 61.66 87 GLN A N 1
ATOM 697 C CA . GLN A 1 87 ? -1.385 -3.416 1.941 1 61.66 87 GLN A CA 1
ATOM 698 C C . GLN A 1 87 ? -0.801 -4.793 2.242 1 61.66 87 GLN A C 1
ATOM 700 O O . GLN A 1 87 ? -0.161 -5.402 1.382 1 61.66 87 GLN A O 1
ATOM 705 N N . LYS A 1 88 ? -0.702 -5.234 3.523 1 68.19 88 LYS A N 1
ATOM 706 C CA . LYS A 1 88 ? -0.273 -6.613 3.732 1 68.19 88 LYS A CA 1
ATOM 707 C C . LYS A 1 88 ? -1.2 -7.594 3.02 1 68.19 88 LYS A C 1
ATOM 709 O O . LYS A 1 88 ? -2.375 -7.293 2.799 1 68.19 88 LYS A O 1
ATOM 714 N N . THR A 1 89 ? -0.415 -8.742 2.52 1 77 89 THR A N 1
ATOM 715 C CA . THR A 1 89 ? -1.263 -9.797 1.961 1 77 89 THR A CA 1
ATOM 716 C C . THR A 1 89 ? -2.227 -10.328 3.016 1 77 89 THR A C 1
ATOM 718 O O . THR A 1 89 ? -1.807 -10.703 4.113 1 77 89 THR A O 1
ATOM 721 N N . PRO A 1 90 ? -3.479 -10.211 2.725 1 75.5 90 PRO A N 1
ATOM 722 C CA . PRO A 1 90 ? -4.473 -10.68 3.689 1 75.5 90 PRO A CA 1
ATOM 723 C C . PRO A 1 90 ? -4.227 -12.125 4.137 1 75.5 90 PRO A C 1
ATOM 725 O O . PRO A 1 90 ? -3.873 -12.977 3.314 1 75.5 90 PRO A O 1
ATOM 728 N N . ARG A 1 91 ? -4.445 -12.344 5.41 1 81.19 91 ARG A N 1
ATOM 729 C CA . ARG A 1 91 ? -4.188 -13.656 6 1 81.19 91 ARG A CA 1
ATOM 730 C C . ARG A 1 91 ? -4.98 -14.742 5.285 1 81.19 91 ARG A C 1
ATOM 732 O O . ARG A 1 91 ? -4.473 -15.852 5.07 1 81.19 91 ARG A O 1
ATOM 739 N N . ASN A 1 92 ? -6.188 -14.461 4.953 1 85.31 92 ASN A N 1
ATOM 740 C CA . ASN A 1 92 ? -7.027 -15.445 4.285 1 85.31 92 ASN A CA 1
ATOM 741 C C . ASN A 1 92 ? -6.461 -15.836 2.926 1 85.31 92 ASN A C 1
ATOM 743 O O . ASN A 1 92 ? -6.543 -17 2.525 1 85.31 92 ASN A O 1
ATOM 747 N N . GLU A 1 93 ? -5.914 -14.844 2.262 1 88.69 93 GLU A N 1
ATOM 748 C CA . GLU A 1 93 ? -5.289 -15.125 0.973 1 88.69 93 GLU A CA 1
ATOM 749 C C . GLU A 1 93 ? -4.043 -15.984 1.143 1 88.69 93 GLU A C 1
ATOM 751 O O . GLU A 1 93 ? -3.799 -16.906 0.351 1 88.69 93 GLU A O 1
ATOM 756 N N . LEU A 1 94 ? -3.316 -15.781 2.164 1 92.31 94 LEU A N 1
ATOM 757 C CA . LEU A 1 94 ? -2.123 -16.562 2.463 1 92.31 94 LEU A CA 1
ATOM 758 C C . LEU A 1 94 ? -2.49 -18 2.818 1 92.31 94 LEU A C 1
ATOM 760 O O . LEU A 1 94 ? -1.851 -18.938 2.348 1 92.31 94 LEU A O 1
ATOM 764 N N . GLU A 1 95 ? -3.467 -18.047 3.674 1 91.69 95 GLU A N 1
ATOM 765 C CA . GLU A 1 95 ? -3.91 -19.375 4.094 1 91.69 95 GLU A CA 1
ATOM 766 C C . GLU A 1 95 ? -4.383 -20.188 2.9 1 91.69 95 GLU A C 1
ATOM 768 O O . GLU A 1 95 ? -4.07 -21.375 2.799 1 91.69 95 GLU A O 1
ATOM 773 N N . LEU A 1 96 ? -5.129 -19.562 2.07 1 93.5 96 LEU A N 1
ATOM 774 C CA . LEU A 1 96 ? -5.586 -20.234 0.859 1 93.5 96 LEU A CA 1
ATOM 775 C C . LEU A 1 96 ? -4.402 -20.688 0.014 1 93.5 96 LEU A C 1
ATOM 777 O O . LEU A 1 96 ? -4.371 -21.828 -0.456 1 93.5 96 LEU A O 1
ATOM 781 N N . ALA A 1 97 ? -3.473 -19.859 -0.156 1 95.44 97 ALA A N 1
ATOM 782 C CA . ALA A 1 97 ? -2.289 -20.188 -0.946 1 95.44 97 ALA A CA 1
ATOM 783 C C . ALA A 1 97 ? -1.518 -21.344 -0.318 1 95.44 97 ALA A C 1
ATOM 785 O O . ALA A 1 97 ? -1.026 -22.234 -1.025 1 95.44 97 ALA A O 1
ATOM 786 N N . ARG A 1 98 ? -1.438 -21.344 0.924 1 95.19 98 ARG A N 1
ATOM 787 C CA . ARG A 1 98 ? -0.708 -22.406 1.619 1 95.19 98 ARG A CA 1
ATOM 788 C C . ARG A 1 98 ? -1.425 -23.734 1.486 1 95.19 98 ARG A C 1
ATOM 790 O O . ARG A 1 98 ? -0.782 -24.781 1.35 1 95.19 98 ARG A O 1
ATOM 797 N N . GLU A 1 99 ? -2.686 -23.703 1.604 1 94.5 99 GLU A N 1
ATOM 798 C CA . GLU A 1 99 ? -3.465 -24.922 1.375 1 94.5 99 GLU A CA 1
ATOM 799 C C . GLU A 1 99 ? -3.209 -25.484 -0.018 1 94.5 99 GLU A C 1
ATOM 801 O O . GLU A 1 99 ? -2.963 -26.688 -0.171 1 94.5 99 GLU A O 1
ATOM 806 N N . ARG A 1 100 ? -3.234 -24.688 -0.964 1 95 100 ARG A N 1
ATOM 807 C CA . ARG A 1 100 ? -3.004 -25.109 -2.342 1 95 100 ARG A CA 1
ATOM 808 C C . ARG A 1 100 ? -1.556 -25.531 -2.547 1 95 100 ARG A C 1
ATOM 810 O O . ARG A 1 100 ? -1.28 -26.453 -3.324 1 95 100 ARG A O 1
ATOM 817 N N . GLN A 1 101 ? -0.698 -24.891 -1.913 1 94.75 101 GLN A N 1
ATOM 818 C CA . GLN A 1 101 ? 0.715 -25.25 -1.946 1 94.75 101 GLN A CA 1
ATOM 819 C C . GLN A 1 101 ? 0.927 -26.688 -1.494 1 94.75 101 GLN A C 1
ATOM 821 O O . GLN A 1 101 ? 1.637 -27.453 -2.152 1 94.75 101 GLN A O 1
ATOM 826 N N . ARG A 1 102 ? 0.28 -26.969 -0.385 1 94.31 102 ARG A N 1
ATOM 827 C CA . ARG A 1 102 ? 0.381 -28.328 0.137 1 94.31 102 ARG A CA 1
ATOM 828 C C . ARG A 1 102 ? -0.152 -29.344 -0.869 1 94.31 102 ARG A C 1
ATOM 830 O O . ARG A 1 102 ? 0.411 -30.422 -1.021 1 94.31 102 ARG A O 1
ATOM 837 N N . GLU A 1 103 ? -1.166 -29.047 -1.544 1 93.5 103 GLU A N 1
ATOM 838 C CA . GLU A 1 103 ? -1.785 -29.938 -2.521 1 93.5 103 GLU A CA 1
ATOM 839 C C . GLU A 1 103 ? -0.85 -30.203 -3.697 1 93.5 103 GLU A C 1
ATOM 841 O O . GLU A 1 103 ? -0.765 -31.328 -4.188 1 93.5 103 GLU A O 1
ATOM 846 N N . VAL A 1 104 ? -0.152 -29.172 -4.105 1 91.69 104 VAL A N 1
ATOM 847 C CA . VAL A 1 104 ? 0.644 -29.328 -5.32 1 91.69 104 VAL A CA 1
ATOM 848 C C . VAL A 1 104 ? 2.006 -29.922 -4.973 1 91.69 104 VAL A C 1
ATOM 850 O O . VAL A 1 104 ? 2.689 -30.469 -5.836 1 91.69 104 VAL A O 1
ATOM 853 N N . GLN A 1 105 ? 2.49 -29.688 -3.877 1 88.25 105 GLN A N 1
ATOM 854 C CA . GLN A 1 105 ? 3.775 -30.25 -3.477 1 88.25 105 GLN A CA 1
ATOM 855 C C . GLN A 1 105 ? 3.639 -31.719 -3.088 1 88.25 105 GLN A C 1
ATOM 857 O O . GLN A 1 105 ? 4.617 -32.469 -3.111 1 88.25 105 GLN A O 1
ATOM 862 N N . LYS A 1 106 ? 2.508 -32.031 -2.535 1 78.81 106 LYS A N 1
ATOM 863 C CA . LYS A 1 106 ? 2.279 -33.438 -2.23 1 78.81 106 LYS A CA 1
ATOM 864 C C . LYS A 1 106 ? 2.143 -34.25 -3.51 1 78.81 106 LYS A C 1
ATOM 866 O O . LYS A 1 106 ? 2.467 -35.438 -3.525 1 78.81 106 LYS A O 1
ATOM 871 N N . SER A 1 107 ? 1.749 -33.562 -4.508 1 58.62 107 SER A N 1
ATOM 872 C CA . SER A 1 107 ? 1.549 -34.375 -5.707 1 58.62 107 SER A CA 1
ATOM 873 C C . SER A 1 107 ? 2.865 -34.594 -6.441 1 58.62 107 SER A C 1
ATOM 875 O O . SER A 1 107 ? 3.021 -35.594 -7.141 1 58.62 107 SER A O 1
ATOM 877 N N . MET B 1 1 ? 17.625 -21.75 -19.719 1 59.53 1 MET B N 1
ATOM 878 C CA . MET B 1 1 ? 16.688 -22.812 -19.359 1 59.53 1 MET B CA 1
ATOM 879 C C . MET B 1 1 ? 15.359 -22.219 -18.906 1 59.53 1 MET B C 1
ATOM 881 O O . MET B 1 1 ? 15.328 -21.25 -18.141 1 59.53 1 MET B O 1
ATOM 885 N N . ILE B 1 2 ? 14.211 -22.484 -19.734 1 81.5 2 ILE B N 1
ATOM 886 C CA . ILE B 1 2 ? 12.906 -21.828 -19.656 1 81.5 2 ILE B CA 1
ATOM 887 C C . ILE B 1 2 ? 12.117 -22.406 -18.484 1 81.5 2 ILE B C 1
ATOM 889 O O . ILE B 1 2 ? 12.07 -23.625 -18.297 1 81.5 2 ILE B O 1
ATOM 893 N N . TRP B 1 3 ? 11.805 -21.656 -17.5 1 89.31 3 TRP B N 1
ATOM 894 C CA . TRP B 1 3 ? 10.969 -22.094 -16.391 1 89.31 3 TRP B CA 1
ATOM 895 C C . TRP B 1 3 ? 9.555 -22.422 -16.859 1 89.31 3 TRP B C 1
ATOM 897 O O . TRP B 1 3 ? 9.008 -21.719 -17.719 1 89.31 3 TRP B O 1
ATOM 907 N N . LYS B 1 4 ? 9.102 -23.625 -16.391 1 93.25 4 LYS B N 1
ATOM 908 C CA . LYS B 1 4 ? 7.699 -23.953 -16.625 1 93.25 4 LYS B CA 1
ATOM 909 C C . LYS B 1 4 ? 6.789 -23.312 -15.586 1 93.25 4 LYS B C 1
ATOM 911 O O . LYS B 1 4 ? 7.094 -23.344 -14.391 1 93.25 4 LYS B O 1
ATOM 916 N N . ILE B 1 5 ? 5.664 -22.734 -16.078 1 94.88 5 ILE B N 1
ATOM 917 C CA . ILE B 1 5 ? 4.707 -22.141 -15.172 1 94.88 5 ILE B CA 1
ATOM 918 C C . ILE B 1 5 ? 3.354 -22.828 -15.305 1 94.88 5 ILE B C 1
ATOM 920 O O . ILE B 1 5 ? 2.836 -22.984 -16.406 1 94.88 5 ILE B O 1
ATOM 924 N N . ASP B 1 6 ? 2.854 -23.312 -14.164 1 95.5 6 ASP B N 1
ATOM 925 C CA . ASP B 1 6 ? 1.508 -23.859 -14.102 1 95.5 6 ASP B CA 1
ATOM 926 C C . ASP B 1 6 ? 0.62 -23.047 -13.156 1 95.5 6 ASP B C 1
ATOM 928 O O . ASP B 1 6 ? 1.119 -22.297 -12.32 1 95.5 6 ASP B O 1
ATOM 932 N N . PHE B 1 7 ? -0.723 -23.234 -13.352 1 96.88 7 PHE B N 1
ATOM 933 C CA . PHE B 1 7 ? -1.691 -22.469 -12.578 1 96.88 7 PHE B CA 1
ATOM 934 C C . PHE B 1 7 ? -2.645 -23.391 -11.836 1 96.88 7 PHE B C 1
ATOM 936 O O . PHE B 1 7 ? -3.119 -24.391 -12.391 1 96.88 7 PHE B O 1
ATOM 943 N N . TYR B 1 8 ? -2.863 -23.031 -10.633 1 96.25 8 TYR B N 1
ATOM 944 C CA . TYR B 1 8 ? -3.83 -23.797 -9.836 1 96.25 8 TYR B CA 1
ATOM 945 C C . TYR B 1 8 ? -5.258 -23.422 -10.219 1 96.25 8 TYR B C 1
ATOM 947 O O . TYR B 1 8 ? -5.609 -22.234 -10.242 1 96.25 8 TYR B O 1
ATOM 955 N N . GLY B 1 9 ? -5.961 -24.453 -10.516 1 95.38 9 GLY B N 1
ATOM 956 C CA . GLY B 1 9 ? -7.383 -24.219 -10.727 1 95.38 9 GLY B CA 1
ATOM 957 C C . GLY B 1 9 ? -7.676 -23.156 -11.766 1 95.38 9 GLY B C 1
ATOM 958 O O . GLY B 1 9 ? -7.207 -23.25 -12.906 1 95.38 9 GLY B O 1
ATOM 959 N N . ASP B 1 10 ? -8.367 -22.078 -11.328 1 95.25 10 ASP B N 1
ATOM 960 C CA . ASP B 1 10 ? -8.836 -21.047 -12.258 1 95.25 10 ASP B CA 1
ATOM 961 C C . ASP B 1 10 ? -7.938 -19.812 -12.203 1 95.25 10 ASP B C 1
ATOM 963 O O . ASP B 1 10 ? -8.352 -18.719 -12.602 1 95.25 10 ASP B O 1
ATOM 967 N N . VAL B 1 11 ? -6.809 -19.969 -11.742 1 97.38 11 VAL B N 1
ATOM 968 C CA . VAL B 1 11 ? -5.898 -18.859 -11.531 1 97.38 11 VAL B CA 1
ATOM 969 C C . VAL B 1 11 ? -5.637 -18.141 -12.859 1 97.38 11 VAL B C 1
ATOM 971 O O . VAL B 1 11 ? -5.602 -16.906 -12.914 1 97.38 11 VAL B O 1
ATOM 974 N N . GLU B 1 12 ? -5.449 -18.891 -13.922 1 96.69 12 GLU B N 1
ATOM 975 C CA . GLU B 1 12 ? -5.203 -18.297 -15.234 1 96.69 12 GLU B CA 1
ATOM 976 C C . GLU B 1 12 ? -6.367 -17.406 -15.656 1 96.69 12 GLU B C 1
ATOM 978 O O . GLU B 1 12 ? -6.16 -16.281 -16.125 1 96.69 12 GLU B O 1
ATOM 983 N N . GLU B 1 13 ? -7.523 -17.875 -15.461 1 96.69 13 GLU B N 1
ATOM 984 C CA . GLU B 1 13 ? -8.719 -17.109 -15.789 1 96.69 13 GLU B CA 1
ATOM 985 C C . GLU B 1 13 ? -8.82 -15.852 -14.938 1 96.69 13 GLU B C 1
ATOM 987 O O . GLU B 1 13 ? -9.234 -14.797 -15.422 1 96.69 13 GLU B O 1
ATOM 992 N N . ARG B 1 14 ? -8.492 -15.969 -13.703 1 95.5 14 ARG B N 1
ATOM 993 C CA . ARG B 1 14 ? -8.555 -14.836 -12.797 1 95.5 14 ARG B CA 1
ATOM 994 C C . ARG B 1 14 ? -7.562 -13.75 -13.203 1 95.5 14 ARG B C 1
ATOM 996 O O . ARG B 1 14 ? -7.84 -12.562 -13.055 1 95.5 14 ARG B O 1
ATOM 1003 N N . ILE B 1 15 ? -6.438 -14.195 -13.727 1 96.94 15 ILE B N 1
ATOM 1004 C CA . ILE B 1 15 ? -5.457 -13.234 -14.219 1 96.94 15 ILE B CA 1
ATOM 1005 C C . ILE B 1 15 ? -6.031 -12.477 -15.414 1 96.94 15 ILE B C 1
ATOM 1007 O O . ILE B 1 15 ? -5.918 -11.258 -15.492 1 96.94 15 ILE B O 1
ATOM 1011 N N . LEU B 1 16 ? -6.699 -13.18 -16.266 1 95.81 16 LEU B N 1
ATOM 1012 C CA . LEU B 1 16 ? -7.262 -12.594 -17.484 1 95.81 16 LEU B CA 1
ATOM 1013 C C . LEU B 1 16 ? -8.414 -11.648 -17.141 1 95.81 16 LEU B C 1
ATOM 1015 O O . LEU B 1 16 ? -8.75 -10.766 -17.938 1 95.81 16 LEU B O 1
ATOM 1019 N N . ASP B 1 17 ? -8.969 -11.828 -15.922 1 94.94 17 ASP B N 1
ATOM 1020 C CA . ASP B 1 17 ? -10.102 -11.016 -15.484 1 94.94 17 ASP B CA 1
ATOM 1021 C C . ASP B 1 17 ? -9.625 -9.773 -14.727 1 94.94 17 ASP B C 1
ATOM 1023 O O . ASP B 1 17 ? -10.438 -8.938 -14.328 1 94.94 17 ASP B O 1
ATOM 1027 N N . MET B 1 18 ? -8.406 -9.68 -14.617 1 94.5 18 MET B N 1
ATOM 1028 C CA . MET B 1 18 ? -7.875 -8.516 -13.922 1 94.5 18 MET B CA 1
ATOM 1029 C C . MET B 1 18 ? -8.062 -7.25 -14.766 1 94.5 18 MET B C 1
ATOM 1031 O O . MET B 1 18 ? -8.188 -7.324 -15.984 1 94.5 18 MET B O 1
ATOM 1035 N N . PRO B 1 19 ? -8.078 -6.086 -14.031 1 92.81 19 PRO B N 1
ATOM 1036 C CA . PRO B 1 19 ? -8.031 -4.84 -14.805 1 92.81 19 PRO B CA 1
ATOM 1037 C C . PRO B 1 19 ? -6.883 -4.816 -15.812 1 92.81 19 PRO B C 1
ATOM 1039 O O . PRO B 1 19 ? -5.809 -5.363 -15.539 1 92.81 19 PRO B O 1
ATOM 1042 N N . PRO B 1 20 ? -7.082 -4.168 -16.891 1 95.31 20 PRO B N 1
ATOM 1043 C CA . PRO B 1 20 ? -6.207 -4.316 -18.062 1 95.31 20 PRO B CA 1
ATOM 1044 C C . PRO B 1 20 ? -4.746 -4.008 -17.734 1 95.31 20 PRO B C 1
ATOM 1046 O O . PRO B 1 20 ? -3.848 -4.738 -18.172 1 95.31 20 PRO B O 1
ATOM 1049 N N . LYS B 1 21 ? -4.527 -2.949 -17.062 1 94.69 21 LYS B N 1
ATOM 1050 C CA . LYS B 1 21 ? -3.137 -2.578 -16.797 1 94.69 21 LYS B CA 1
ATOM 1051 C C . LYS B 1 21 ? -2.49 -3.531 -15.805 1 94.69 21 LYS B C 1
ATOM 1053 O O . LYS B 1 21 ? -1.313 -3.873 -15.938 1 94.69 21 LYS B O 1
ATOM 1058 N N . ILE B 1 22 ? -3.178 -3.941 -14.844 1 93.19 22 ILE B N 1
ATOM 1059 C CA . ILE B 1 22 ? -2.689 -4.926 -13.883 1 93.19 22 ILE B CA 1
ATOM 1060 C C . ILE B 1 22 ? -2.465 -6.266 -14.578 1 93.19 22 ILE B C 1
ATOM 1062 O O . ILE B 1 22 ? -1.442 -6.918 -14.367 1 93.19 22 ILE B O 1
ATOM 1066 N N . GLN B 1 23 ? -3.432 -6.551 -15.375 1 96.94 23 GLN B N 1
ATOM 1067 C CA . GLN B 1 23 ? -3.352 -7.785 -16.141 1 96.94 23 GLN B CA 1
ATOM 1068 C C . GLN B 1 23 ? -2.08 -7.824 -16.984 1 96.94 23 GLN B C 1
ATOM 1070 O O . GLN B 1 23 ? -1.339 -8.812 -16.953 1 96.94 23 GLN B O 1
ATOM 1075 N N . ALA B 1 24 ? -1.882 -6.797 -17.719 1 97.44 24 ALA B N 1
ATOM 1076 C CA . ALA B 1 24 ? -0.712 -6.711 -18.594 1 97.44 24 ALA B CA 1
ATOM 1077 C C . ALA B 1 24 ? 0.579 -6.832 -17.781 1 97.44 24 ALA B C 1
ATOM 1079 O O . ALA B 1 24 ? 1.51 -7.531 -18.188 1 97.44 24 ALA B O 1
ATOM 1080 N N . ARG B 1 25 ? 0.569 -6.16 -16.719 1 96.38 25 ARG B N 1
ATOM 1081 C CA . ARG B 1 25 ? 1.758 -6.188 -15.867 1 96.38 25 ARG B CA 1
ATOM 1082 C C . ARG B 1 25 ? 1.995 -7.586 -15.305 1 96.38 25 ARG B C 1
ATOM 1084 O O . ARG B 1 25 ? 3.131 -8.062 -15.281 1 96.38 25 ARG B O 1
ATOM 1091 N N . MET B 1 26 ? 1 -8.172 -14.836 1 97.25 26 MET B N 1
ATOM 1092 C CA . MET B 1 26 ? 1.113 -9.523 -14.305 1 97.25 26 MET B CA 1
ATOM 1093 C C . MET B 1 26 ? 1.641 -10.484 -15.367 1 97.25 26 MET B C 1
ATOM 1095 O O . MET B 1 26 ? 2.566 -11.25 -15.109 1 97.25 26 MET B O 1
ATOM 1099 N N . ILE B 1 27 ? 1.098 -10.391 -16.531 1 97.06 27 ILE B N 1
ATOM 1100 C CA . ILE B 1 27 ? 1.492 -11.266 -17.625 1 97.06 27 ILE B CA 1
ATOM 1101 C C . ILE B 1 27 ? 2.963 -11.039 -17.969 1 97.06 27 ILE B C 1
ATOM 1103 O O . ILE B 1 27 ? 3.715 -11.992 -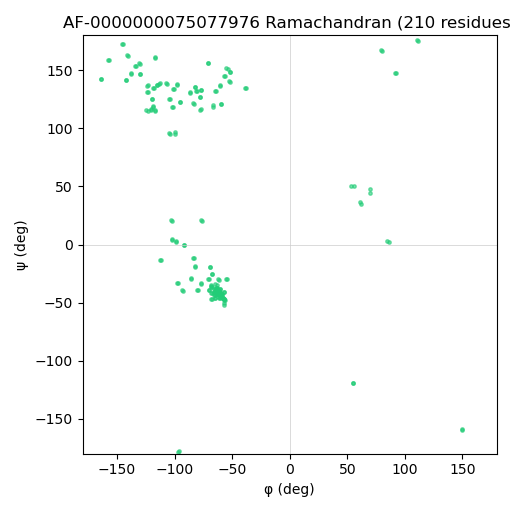18.172 1 97.06 27 ILE B O 1
ATOM 1107 N N . LYS B 1 28 ? 3.309 -9.82 -17.984 1 97 28 LYS B N 1
ATOM 1108 C CA . LYS B 1 28 ? 4.699 -9.492 -18.266 1 97 28 LYS B CA 1
ATOM 1109 C C . LYS B 1 28 ? 5.637 -10.094 -17.219 1 97 28 LYS B C 1
ATOM 1111 O O . LYS B 1 28 ? 6.68 -10.656 -17.562 1 97 28 LYS B O 1
ATOM 1116 N N . LEU B 1 29 ? 5.309 -9.969 -16.047 1 96.44 29 LEU B N 1
ATOM 1117 C CA . LEU B 1 29 ? 6.137 -10.484 -14.969 1 96.44 29 LEU B CA 1
ATOM 1118 C C . LEU B 1 29 ? 6.23 -12.008 -15.039 1 96.44 29 LEU B C 1
ATOM 1120 O O . LEU B 1 29 ? 7.301 -12.578 -14.82 1 96.44 29 LEU B O 1
ATOM 1124 N N . LEU B 1 30 ? 5.133 -12.648 -15.352 1 96.12 30 LEU B N 1
ATOM 1125 C CA . LEU B 1 30 ? 5.152 -14.102 -15.492 1 96.12 30 LEU B CA 1
ATOM 1126 C C . LEU B 1 30 ? 6.055 -14.523 -16.641 1 96.12 30 LEU B C 1
ATOM 1128 O O . LEU B 1 30 ? 6.762 -15.523 -16.562 1 96.12 30 LEU B O 1
ATOM 1132 N N . GLU B 1 31 ? 6.035 -13.781 -17.688 1 95.56 31 GLU B N 1
ATOM 1133 C CA . GLU B 1 31 ? 6.902 -14.062 -18.812 1 95.56 31 GLU B CA 1
ATOM 1134 C C . GLU B 1 31 ? 8.375 -13.945 -18.438 1 95.56 31 GLU B C 1
ATOM 1136 O O . GLU B 1 31 ? 9.195 -14.758 -18.859 1 95.56 31 GLU B O 1
ATOM 1141 N N . LEU B 1 32 ? 8.656 -12.945 -17.703 1 95 32 LEU B N 1
ATOM 1142 C CA . LEU B 1 32 ? 10.023 -12.758 -17.219 1 95 32 LEU B CA 1
ATOM 1143 C C . LEU B 1 32 ? 10.445 -13.93 -16.344 1 95 32 LEU B C 1
ATOM 1145 O O . LEU B 1 32 ? 11.586 -14.398 -16.438 1 95 32 LEU B O 1
ATOM 1149 N N . MET B 1 33 ? 9.531 -14.344 -15.57 1 94.25 33 MET B N 1
ATOM 1150 C CA . MET B 1 33 ? 9.82 -15.477 -14.695 1 94.25 33 MET B CA 1
ATOM 1151 C C . MET B 1 33 ? 10.109 -16.734 -15.516 1 94.25 33 MET B C 1
ATOM 1153 O O . MET B 1 33 ? 10.953 -17.547 -15.133 1 94.25 33 MET B O 1
ATOM 1157 N N . GLU B 1 34 ? 9.391 -16.859 -16.547 1 93.44 34 GLU B N 1
ATOM 1158 C CA . GLU B 1 34 ? 9.625 -17.984 -17.422 1 93.44 34 GLU B CA 1
ATOM 1159 C C . GLU B 1 34 ? 11.031 -17.953 -18 1 93.44 34 GLU B C 1
ATOM 1161 O O . GLU B 1 34 ? 11.656 -19 -18.188 1 93.44 34 GLU B O 1
ATOM 1166 N N . LYS B 1 35 ? 11.516 -16.812 -18.156 1 92.19 35 LYS B N 1
ATOM 1167 C CA . LYS B 1 35 ? 12.797 -16.641 -18.844 1 92.19 35 LYS B CA 1
ATOM 1168 C C . LYS B 1 35 ? 13.953 -16.625 -17.828 1 92.19 35 LYS B C 1
ATOM 1170 O O . LYS B 1 35 ? 15.008 -17.203 -18.078 1 92.19 35 LYS B O 1
ATOM 1175 N N . HIS B 1 36 ? 13.688 -15.977 -16.734 1 90.69 36 HIS B N 1
ATOM 1176 C CA . HIS B 1 36 ? 14.812 -15.68 -15.852 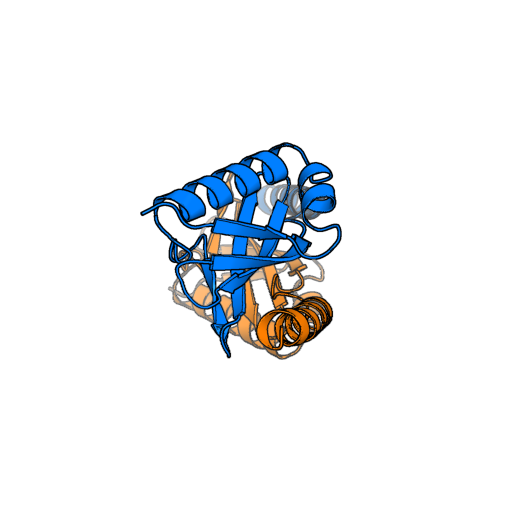1 90.69 36 HIS B CA 1
ATOM 1177 C C . HIS B 1 36 ? 14.719 -16.469 -14.547 1 90.69 36 HIS B C 1
ATOM 1179 O O . HIS B 1 36 ? 15.68 -16.516 -13.773 1 90.69 36 HIS B O 1
ATOM 1185 N N . GLY B 1 37 ? 13.539 -17.031 -14.359 1 88.25 37 GLY B N 1
ATOM 1186 C CA . GLY B 1 37 ? 13.352 -17.781 -13.133 1 88.25 37 GLY B CA 1
ATOM 1187 C C . GLY B 1 37 ? 12.383 -17.125 -12.172 1 88.25 37 GLY B C 1
ATOM 1188 O O . GLY B 1 37 ? 11.945 -15.992 -12.398 1 88.25 37 GLY B O 1
ATOM 1189 N N . ALA B 1 38 ? 12.086 -17.844 -11.039 1 84.19 38 ALA B N 1
ATOM 1190 C CA . ALA B 1 38 ? 11.008 -17.516 -10.109 1 84.19 38 ALA B CA 1
ATOM 1191 C C . ALA B 1 38 ? 11.328 -16.25 -9.32 1 84.19 38 ALA B C 1
ATOM 1193 O O . ALA B 1 38 ? 10.422 -15.531 -8.906 1 84.19 38 ALA B O 1
ATOM 1194 N N . ASN B 1 39 ? 12.555 -15.977 -9.086 1 84.75 39 ASN B N 1
ATOM 1195 C CA . ASN B 1 39 ? 12.922 -14.852 -8.227 1 84.75 39 ASN B CA 1
ATOM 1196 C C . ASN B 1 39 ? 13.312 -13.625 -9.055 1 84.75 39 ASN B C 1
ATOM 1198 O O . ASN B 1 39 ? 14.445 -13.523 -9.523 1 84.75 39 ASN B O 1
ATOM 1202 N N . LEU B 1 40 ? 12.445 -12.781 -9.273 1 89.75 40 LEU B N 1
ATOM 1203 C CA . LEU B 1 40 ? 12.719 -11.531 -9.969 1 89.75 40 LEU B CA 1
ATOM 1204 C C . LEU B 1 40 ? 13.273 -10.484 -9.008 1 89.75 40 LEU B C 1
ATOM 1206 O O . LEU B 1 40 ? 13.836 -9.477 -9.43 1 89.75 40 LEU B O 1
ATOM 1210 N N . GLY B 1 41 ? 13.172 -10.805 -7.746 1 86.38 41 GLY B N 1
ATOM 1211 C CA . GLY B 1 41 ? 13.664 -9.914 -6.707 1 86.38 41 GLY B CA 1
ATOM 1212 C C . GLY B 1 41 ? 12.719 -8.766 -6.41 1 86.38 41 GLY B C 1
ATOM 1213 O O . GLY B 1 41 ? 11.766 -8.523 -7.156 1 86.38 41 GLY B O 1
ATOM 1214 N N . PRO B 1 42 ? 12.977 -7.996 -5.211 1 81.94 42 PRO B N 1
ATOM 1215 C CA . PRO B 1 42 ? 12.188 -6.801 -4.926 1 81.94 42 PRO B CA 1
ATOM 1216 C C . PRO B 1 42 ? 12.32 -5.727 -6.004 1 81.94 42 PRO B C 1
ATOM 1218 O O . PRO B 1 42 ? 13.398 -5.578 -6.594 1 81.94 42 PRO B O 1
ATOM 1221 N N . PRO B 1 43 ? 11.148 -5.109 -6.379 1 83.38 43 PRO B N 1
ATOM 1222 C CA . PRO B 1 43 ? 9.836 -5.109 -5.73 1 83.38 43 PRO B CA 1
ATOM 1223 C C . PRO B 1 43 ? 8.867 -6.109 -6.352 1 83.38 43 PRO B C 1
ATOM 1225 O O . PRO B 1 43 ? 7.703 -6.184 -5.945 1 83.38 43 PRO B O 1
ATOM 1228 N N . HIS B 1 44 ? 9.305 -6.82 -7.27 1 90.44 44 HIS B N 1
ATOM 1229 C CA . HIS B 1 44 ? 8.383 -7.629 -8.055 1 90.44 44 HIS B CA 1
ATOM 1230 C C . HIS B 1 44 ? 8.023 -8.914 -7.324 1 90.44 44 HIS B C 1
ATOM 1232 O O . HIS B 1 44 ? 6.871 -9.359 -7.371 1 90.44 44 HIS B O 1
ATOM 1238 N N . THR B 1 45 ? 9.07 -9.492 -6.648 1 91.94 45 THR B N 1
ATOM 1239 C CA . THR B 1 45 ? 8.797 -10.727 -5.93 1 91.94 45 THR B CA 1
ATOM 1240 C C . THR B 1 45 ? 9.312 -10.641 -4.492 1 91.94 45 THR B C 1
ATOM 1242 O O . THR B 1 45 ? 10.281 -9.938 -4.219 1 91.94 45 THR B O 1
ATOM 1245 N N . GLU B 1 46 ? 8.609 -11.289 -3.607 1 90.5 46 GLU B N 1
ATOM 1246 C CA . GLU B 1 46 ? 8.969 -11.344 -2.195 1 90.5 46 GLU B CA 1
ATOM 1247 C C . GLU B 1 46 ? 8.68 -12.719 -1.605 1 90.5 46 GLU B C 1
ATOM 1249 O O . GLU B 1 46 ? 7.652 -13.328 -1.916 1 90.5 46 GLU B O 1
ATOM 1254 N N . SER B 1 47 ? 9.664 -13.133 -0.701 1 92.06 47 SER B N 1
ATOM 1255 C CA . SER B 1 47 ? 9.414 -14.391 -0.002 1 92.06 47 SER B CA 1
ATOM 1256 C C . SER B 1 47 ? 8.406 -14.203 1.127 1 92.06 47 SER B C 1
ATOM 1258 O O . SER B 1 47 ? 8.484 -13.227 1.881 1 92.06 47 SER B O 1
ATOM 1260 N N . MET B 1 48 ? 7.438 -15.141 1.147 1 91.56 48 MET B N 1
ATOM 1261 C CA . MET B 1 48 ? 6.434 -15.117 2.203 1 91.56 48 MET B CA 1
ATOM 1262 C C . MET B 1 48 ? 6.73 -16.172 3.264 1 91.56 48 MET B C 1
ATOM 1264 O O . MET B 1 48 ? 5.898 -16.438 4.133 1 91.56 48 MET B O 1
ATOM 1268 N N . GLY B 1 49 ? 7.863 -16.844 3.098 1 90.31 49 GLY B N 1
ATOM 1269 C CA . GLY B 1 49 ? 8.242 -17.891 4.035 1 90.31 49 GLY B CA 1
ATOM 1270 C C . GLY B 1 49 ? 7.77 -19.266 3.619 1 90.31 49 GLY B C 1
ATOM 1271 O O . GLY B 1 49 ? 6.738 -19.406 2.951 1 90.31 49 GLY B O 1
ATOM 1272 N N . ASP B 1 50 ? 8.523 -20.344 3.939 1 93.19 50 ASP B N 1
ATOM 1273 C CA . ASP B 1 50 ? 8.172 -21.75 3.768 1 93.19 50 ASP B CA 1
ATOM 1274 C C . ASP B 1 50 ? 7.93 -22.078 2.297 1 93.19 50 ASP B C 1
ATOM 1276 O O . ASP B 1 50 ? 6.98 -22.797 1.964 1 93.19 50 ASP B O 1
ATOM 1280 N N . GLY B 1 51 ? 8.664 -21.5 1.435 1 92.38 51 GLY B N 1
ATOM 1281 C CA . GLY B 1 51 ? 8.609 -21.844 0.026 1 92.38 51 GLY B CA 1
ATOM 1282 C C . GLY B 1 51 ? 7.512 -21.125 -0.729 1 92.38 51 GLY B C 1
ATOM 1283 O O . GLY B 1 51 ? 7.258 -21.406 -1.899 1 92.38 51 GLY B O 1
ATOM 1284 N N . LEU B 1 52 ? 6.855 -20.281 -0.027 1 94.69 52 LEU B N 1
ATOM 1285 C CA . LEU B 1 52 ? 5.816 -19.469 -0.658 1 94.69 52 LEU B CA 1
ATOM 1286 C C . LEU B 1 52 ? 6.348 -18.094 -1.023 1 94.69 52 LEU B C 1
ATOM 1288 O O . LEU B 1 52 ? 7.074 -17.469 -0.241 1 94.69 52 LEU B O 1
ATOM 1292 N N . PHE B 1 53 ? 5.953 -17.625 -2.262 1 94.62 53 PHE B N 1
ATOM 1293 C CA . PHE B 1 53 ? 6.414 -16.328 -2.746 1 94.62 53 PHE B CA 1
ATOM 1294 C C . PHE B 1 53 ? 5.25 -15.492 -3.256 1 94.62 53 PHE B C 1
ATOM 1296 O O . PHE B 1 53 ? 4.191 -16.031 -3.594 1 94.62 53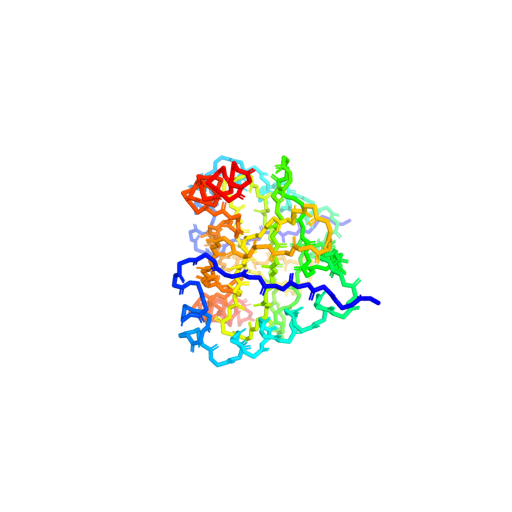 PHE B O 1
ATOM 1303 N N . GLU B 1 54 ? 5.543 -14.25 -3.211 1 95.19 54 GLU B N 1
ATOM 1304 C CA . GLU B 1 54 ? 4.559 -13.312 -3.744 1 95.19 54 GLU B CA 1
ATOM 1305 C C . GLU B 1 54 ? 5.129 -12.523 -4.914 1 95.19 54 GLU B C 1
ATOM 1307 O O . GLU B 1 54 ? 6.273 -12.062 -4.863 1 95.19 54 GLU B O 1
ATOM 1312 N N . ILE B 1 55 ? 4.324 -12.414 -5.98 1 95.12 55 ILE B N 1
ATOM 1313 C CA . ILE B 1 55 ? 4.613 -11.492 -7.066 1 95.12 55 ILE B CA 1
ATOM 1314 C C . ILE B 1 55 ? 3.646 -10.312 -7.008 1 95.12 55 ILE B C 1
ATOM 1316 O O . ILE B 1 55 ? 2.457 -10.484 -6.742 1 95.12 55 ILE B O 1
ATOM 1320 N N . ARG B 1 56 ? 4.141 -9.117 -7.238 1 91.5 56 ARG B N 1
ATOM 1321 C CA . ARG B 1 56 ? 3.342 -7.895 -7.207 1 91.5 56 ARG B CA 1
ATOM 1322 C C . ARG B 1 56 ? 3.354 -7.195 -8.562 1 91.5 56 ARG B C 1
ATOM 1324 O O . ARG B 1 56 ? 4.418 -6.836 -9.07 1 91.5 56 ARG B O 1
ATOM 1331 N N . ALA B 1 57 ? 2.158 -7.086 -9.109 1 93 57 ALA B N 1
ATOM 1332 C CA . ALA B 1 57 ? 1.979 -6.359 -10.367 1 93 57 ALA B CA 1
ATOM 1333 C C . ALA B 1 57 ? 1.338 -4.996 -10.125 1 93 57 ALA B C 1
ATOM 1335 O O . ALA B 1 57 ? 0.11 -4.871 -10.117 1 93 57 ALA B O 1
ATOM 1336 N N . LYS B 1 58 ? 2.172 -4.047 -10.031 1 87.06 58 LYS B N 1
ATOM 1337 C CA . LYS B 1 58 ? 1.693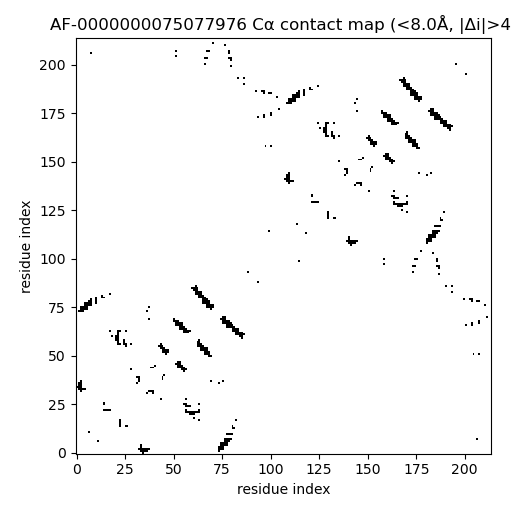 -2.699 -9.742 1 87.06 58 LYS B CA 1
ATOM 1338 C C . LYS B 1 58 ? 1.301 -1.966 -11.023 1 87.06 58 LYS B C 1
ATOM 1340 O O . LYS B 1 58 ? 2.039 -1.991 -12.008 1 87.06 58 LYS B O 1
ATOM 1345 N N . ALA B 1 59 ? 0.115 -1.408 -10.93 1 86.56 59 ALA B N 1
ATOM 1346 C CA . ALA B 1 59 ? -0.369 -0.572 -12.031 1 86.56 59 ALA B CA 1
ATOM 1347 C C . ALA B 1 59 ? -1.217 0.583 -11.5 1 86.56 59 ALA B C 1
ATOM 1349 O O . ALA B 1 59 ? -1.409 0.72 -10.289 1 86.56 59 ALA B O 1
ATOM 1350 N N . GLN B 1 60 ? -1.548 1.446 -12.406 1 78.81 60 GLN B N 1
ATOM 1351 C CA . GLN B 1 60 ? -2.318 2.635 -12.055 1 78.81 60 GLN B CA 1
ATOM 1352 C C . GLN B 1 60 ? -3.609 2.26 -11.336 1 78.81 60 GLN B C 1
ATOM 1354 O O . GLN B 1 60 ? -4.047 2.969 -10.422 1 78.81 60 GLN B O 1
ATOM 1359 N N . GLU B 1 61 ? -4.109 1.094 -11.664 1 80 61 GLU B N 1
ATOM 1360 C CA . GLU B 1 61 ? -5.406 0.657 -11.156 1 80 61 GLU B CA 1
ATOM 1361 C C . GLU B 1 61 ? -5.277 0.064 -9.758 1 80 61 GLU B C 1
ATOM 1363 O O . GLU B 1 61 ? -6.277 -0.088 -9.047 1 80 61 GLU B O 1
ATOM 1368 N N . GLY B 1 62 ? -4.105 -0.304 -9.438 1 82.56 62 GLY B N 1
ATOM 1369 C CA . GLY B 1 62 ? -3.867 -1.015 -8.188 1 82.56 62 GLY B CA 1
ATOM 1370 C C . GLY B 1 62 ? -2.693 -1.973 -8.266 1 82.56 62 GLY B C 1
ATOM 1371 O O . GLY B 1 62 ? -1.767 -1.77 -9.055 1 82.56 62 GLY B O 1
ATOM 1372 N N . ILE B 1 63 ? -2.803 -2.867 -7.309 1 87.88 63 ILE B N 1
ATOM 1373 C CA . ILE B 1 63 ? -1.729 -3.854 -7.25 1 87.88 63 ILE B CA 1
ATOM 1374 C C . ILE B 1 63 ? -2.314 -5.262 -7.348 1 87.88 63 ILE B C 1
ATOM 1376 O O . ILE B 1 63 ? -3.164 -5.645 -6.539 1 87.88 63 ILE B O 1
ATOM 1380 N N . GLY B 1 64 ? -1.956 -5.914 -8.438 1 91.88 64 GLY B N 1
ATOM 1381 C CA . GLY B 1 64 ? -2.229 -7.344 -8.516 1 91.88 64 GLY B CA 1
ATOM 1382 C C . GLY B 1 64 ? -1.205 -8.188 -7.781 1 91.88 64 GLY B C 1
ATOM 1383 O O . GLY B 1 64 ? 0.001 -7.98 -7.93 1 91.88 64 GLY B O 1
ATOM 1384 N N . ARG B 1 65 ? -1.729 -9.133 -6.969 1 93.31 65 ARG B N 1
ATOM 1385 C CA . ARG B 1 65 ? -0.832 -10.031 -6.254 1 93.31 65 ARG B CA 1
ATOM 1386 C C . ARG B 1 65 ? -1.021 -11.469 -6.715 1 93.31 65 ARG B C 1
ATOM 1388 O O . ARG B 1 65 ? -2.148 -11.906 -6.969 1 93.31 65 ARG B O 1
ATOM 1395 N N . GLY B 1 66 ? 0.103 -12.086 -6.879 1 96.06 66 GLY B N 1
ATOM 1396 C CA . GLY B 1 66 ? 0.134 -13.516 -7.129 1 96.06 66 GLY B CA 1
ATOM 1397 C C . GLY B 1 66 ? 0.968 -14.281 -6.117 1 96.06 66 GLY B C 1
ATOM 1398 O O . GLY B 1 66 ? 2.094 -13.883 -5.809 1 96.06 66 GLY B O 1
ATOM 1399 N N . LEU B 1 67 ? 0.391 -15.344 -5.598 1 96.88 67 LEU B N 1
ATOM 1400 C CA . LEU B 1 67 ? 1.118 -16.219 -4.691 1 96.88 67 LEU B CA 1
ATOM 1401 C C . LEU B 1 67 ? 1.523 -17.516 -5.395 1 96.88 67 LEU B C 1
ATOM 1403 O O . LEU B 1 67 ? 0.69 -18.172 -6.02 1 96.88 67 LEU B O 1
ATOM 1407 N N . PHE B 1 68 ? 2.803 -17.781 -5.34 1 96.75 68 PHE B N 1
ATOM 1408 C CA . PHE B 1 68 ? 3.295 -18.938 -6.082 1 96.75 68 PHE B CA 1
ATOM 1409 C C . PHE B 1 68 ? 4.359 -19.672 -5.285 1 96.75 68 PHE B C 1
ATOM 1411 O O . PHE B 1 68 ? 4.879 -19.156 -4.293 1 96.75 68 PHE B O 1
ATOM 1418 N N . CYS B 1 69 ? 4.613 -20.906 -5.676 1 95.12 69 CYS B N 1
ATOM 1419 C CA . CYS B 1 69 ? 5.727 -21.703 -5.172 1 95.12 69 CYS B CA 1
ATOM 1420 C C . CYS B 1 69 ? 6.469 -22.391 -6.309 1 95.12 69 CYS B C 1
ATOM 1422 O O . CYS B 1 69 ? 6.012 -22.375 -7.453 1 95.12 69 CYS B O 1
ATOM 1424 N N . TYR B 1 70 ? 7.59 -22.656 -6.156 1 89.5 70 TYR B N 1
ATOM 1425 C CA . TYR B 1 70 ? 8.258 -23.438 -7.191 1 89.5 70 TYR B CA 1
ATOM 1426 C C . TYR B 1 70 ? 8.648 -24.812 -6.664 1 89.5 70 TYR B C 1
ATOM 1428 O O . TYR B 1 70 ? 8.883 -24.984 -5.465 1 89.5 70 TYR B O 1
ATOM 1436 N N . LEU B 1 71 ? 8.438 -25.719 -7.457 1 81.44 71 LEU B N 1
ATOM 1437 C CA . LEU B 1 71 ? 8.703 -27.141 -7.207 1 81.44 71 LEU B CA 1
ATOM 1438 C C . LEU B 1 71 ? 10.055 -27.547 -7.777 1 81.44 71 LEU B C 1
ATOM 1440 O O . LEU B 1 71 ? 10.82 -26.703 -8.25 1 81.44 71 LEU B O 1
ATOM 1444 N N . LYS B 1 72 ? 10.352 -28.828 -7.633 1 76.75 72 LYS B N 1
ATOM 1445 C CA . LYS B 1 72 ? 11.562 -29.375 -8.25 1 76.75 72 LYS B CA 1
ATOM 1446 C C . LYS B 1 72 ? 11.594 -29.094 -9.75 1 76.75 72 LYS B C 1
ATOM 1448 O O . LYS B 1 72 ? 10.547 -28.906 -10.367 1 76.75 72 LYS B O 1
ATOM 1453 N N . SER B 1 73 ? 12.852 -28.984 -10.422 1 78.12 73 SER B N 1
ATOM 1454 C CA . SER B 1 73 ? 13.094 -28.953 -11.859 1 78.12 73 SER B CA 1
ATOM 1455 C C . SER B 1 73 ? 12.586 -27.656 -12.477 1 78.12 73 SER B C 1
ATOM 1457 O O . SER B 1 73 ? 11.969 -27.672 -13.547 1 78.12 73 SER B O 1
ATOM 1459 N N . LYS B 1 74 ? 12.789 -26.547 -11.961 1 87.69 74 LYS B N 1
ATOM 1460 C CA . LYS B 1 74 ? 12.461 -25.25 -12.57 1 87.69 74 LYS B CA 1
ATOM 1461 C C . LYS B 1 74 ? 10.984 -25.188 -12.945 1 87.69 74 LYS B C 1
ATOM 1463 O O . LYS B 1 74 ? 10.641 -24.984 -14.109 1 87.69 74 LYS B O 1
ATOM 1468 N N . HIS B 1 75 ? 10.18 -25.531 -11.992 1 93.12 75 HIS B N 1
ATOM 1469 C CA . HIS B 1 75 ? 8.734 -25.562 -12.141 1 93.12 75 HIS B CA 1
ATOM 1470 C C . HIS B 1 75 ? 8.055 -24.625 -11.141 1 93.12 75 HIS B C 1
ATOM 1472 O O . HIS B 1 75 ? 8.148 -24.844 -9.93 1 93.12 75 HIS B O 1
ATOM 1478 N N . ILE B 1 76 ? 7.395 -23.594 -11.703 1 94.75 76 ILE B N 1
ATOM 1479 C CA . ILE B 1 76 ? 6.68 -22.625 -10.883 1 94.75 76 ILE B CA 1
ATOM 1480 C C . ILE B 1 76 ? 5.184 -22.953 -10.898 1 94.75 76 ILE B C 1
ATOM 1482 O O . ILE B 1 76 ? 4.621 -23.266 -11.953 1 94.75 76 ILE B O 1
ATOM 1486 N N . TYR B 1 77 ? 4.59 -22.938 -9.734 1 95.44 77 TYR B N 1
ATOM 1487 C CA . TYR B 1 77 ? 3.143 -23.078 -9.609 1 95.44 77 TYR B CA 1
ATOM 1488 C C . TYR B 1 77 ? 2.516 -21.828 -9 1 95.44 77 TYR B C 1
ATOM 1490 O O . TYR B 1 77 ? 2.783 -21.5 -7.848 1 95.44 77 TYR B O 1
ATOM 1498 N N . VAL B 1 78 ? 1.678 -21.156 -9.805 1 97.19 78 VAL B N 1
ATOM 1499 C CA . VAL B 1 78 ? 0.919 -20.016 -9.273 1 97.19 78 VAL B CA 1
ATOM 1500 C C . VAL B 1 78 ? -0.341 -20.531 -8.578 1 97.19 78 VAL B C 1
ATOM 1502 O O . VAL B 1 78 ? -1.202 -21.141 -9.211 1 97.19 78 VAL B O 1
ATOM 1505 N N . LEU B 1 79 ? -0.478 -20.219 -7.301 1 97.12 79 LEU B N 1
ATOM 1506 C CA . LEU B 1 79 ? -1.454 -20.859 -6.426 1 97.12 79 LEU B CA 1
ATOM 1507 C C . LEU B 1 79 ? -2.707 -20 -6.293 1 97.12 79 LEU B C 1
ATOM 1509 O O . LEU B 1 79 ? -3.811 -20.531 -6.117 1 97.12 79 LEU B O 1
ATOM 1513 N N . HIS B 1 80 ? -2.486 -18.734 -6.344 1 96.88 80 HIS B N 1
ATOM 1514 C CA . HIS B 1 80 ? -3.561 -17.797 -6.047 1 96.88 80 HIS B CA 1
ATOM 1515 C C . HIS B 1 80 ? -3.219 -16.391 -6.543 1 96.88 80 HIS B C 1
ATOM 1517 O O . HIS B 1 80 ? -2.051 -15.992 -6.535 1 96.88 80 HIS B O 1
ATOM 1523 N N . VAL B 1 81 ? -4.242 -15.664 -7.059 1 96.56 81 VAL B N 1
ATOM 1524 C CA . VAL B 1 81 ? -4.043 -14.273 -7.461 1 96.56 81 VAL B CA 1
ATOM 1525 C C . VAL B 1 81 ? -5.234 -13.43 -7.012 1 96.56 81 VAL B C 1
ATOM 1527 O O . VAL B 1 81 ? -6.359 -13.93 -6.934 1 96.56 81 VAL B O 1
ATOM 1530 N N . PHE B 1 82 ? -4.957 -12.188 -6.699 1 93.25 82 PHE B N 1
ATOM 1531 C CA . PHE B 1 82 ? -6.012 -11.242 -6.359 1 93.25 82 PHE B CA 1
ATOM 1532 C C . PHE B 1 82 ? -5.543 -9.812 -6.574 1 93.25 82 PHE B C 1
ATOM 1534 O O . PHE B 1 82 ? -4.352 -9.562 -6.75 1 93.25 82 PHE B O 1
ATOM 1541 N N . VAL B 1 83 ? -6.445 -8.883 -6.723 1 87.88 83 VAL B N 1
ATOM 1542 C CA . VAL B 1 83 ? -6.141 -7.469 -6.906 1 87.88 83 VAL B CA 1
ATOM 1543 C C . VAL B 1 83 ? -6.371 -6.719 -5.594 1 87.88 83 VAL B C 1
ATOM 1545 O O . VAL B 1 83 ? -7.445 -6.809 -5 1 87.88 83 VAL B O 1
ATOM 1548 N N . LYS B 1 84 ? -5.176 -6.16 -5.16 1 73.69 84 LYS B N 1
ATOM 1549 C CA . LYS B 1 84 ? -5.27 -5.273 -4 1 73.69 84 LYS B CA 1
ATOM 1550 C C . LYS B 1 84 ? -5.383 -3.816 -4.434 1 73.69 84 LYS B C 1
ATOM 1552 O O . LYS B 1 84 ? -4.621 -3.355 -5.285 1 73.69 84 LYS B O 1
ATOM 1557 N N . LYS B 1 85 ? -6.301 -3.113 -4.117 1 60.88 85 LYS B N 1
ATOM 1558 C CA . LYS B 1 85 ? -6.523 -1.73 -4.527 1 60.88 85 LYS B CA 1
ATOM 1559 C C . LYS B 1 85 ? -5.457 -0.807 -3.943 1 60.88 85 LYS B C 1
ATOM 1561 O O . LYS B 1 85 ? -4.965 -1.038 -2.836 1 60.88 85 LYS B O 1
ATOM 1566 N N . SER B 1 8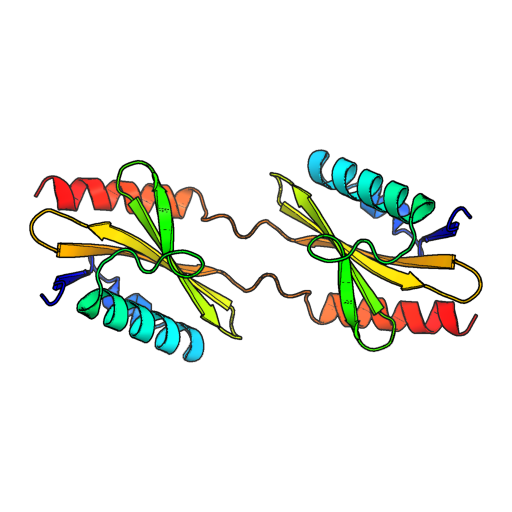6 ? -4.664 -0.095 -4.887 1 58 86 SER B N 1
ATOM 1567 C CA . SER B 1 86 ? -3.578 0.856 -4.668 1 58 86 SER B CA 1
ATOM 1568 C C . SER B 1 86 ? -3.873 1.77 -3.482 1 58 86 SER B C 1
ATOM 1570 O O . SER B 1 86 ? -5.035 2.049 -3.182 1 58 86 SER B O 1
ATOM 1572 N N . GLN B 1 87 ? -2.652 1.886 -2.594 1 61.5 87 GLN B N 1
ATOM 1573 C CA . GLN B 1 87 ? -2.691 2.744 -1.414 1 61.5 87 GLN B CA 1
ATOM 1574 C C . GLN B 1 87 ? -2.561 4.215 -1.8 1 61.5 87 GLN B C 1
ATOM 1576 O O . GLN B 1 87 ? -1.902 4.988 -1.102 1 61.5 87 GLN B O 1
ATOM 1581 N N . LYS B 1 88 ? -2.861 4.621 -3.055 1 68.06 88 LYS B N 1
ATOM 1582 C CA . LYS B 1 88 ? -2.871 6.059 -3.316 1 68.06 88 LYS B CA 1
ATOM 1583 C C . LYS B 1 88 ? -3.824 6.781 -2.373 1 68.06 88 LYS B C 1
ATOM 1585 O O . LYS B 1 88 ? -4.793 6.195 -1.888 1 68.06 88 LYS B O 1
ATOM 1590 N N . THR B 1 89 ? -3.281 8.117 -2.027 1 76.81 89 THR B N 1
ATOM 1591 C CA . THR B 1 89 ? -4.219 8.922 -1.253 1 76.81 89 THR B CA 1
ATOM 1592 C C . THR B 1 89 ? -5.512 9.148 -2.035 1 76.81 89 THR B C 1
ATOM 1594 O O . THR B 1 89 ? -5.477 9.586 -3.188 1 76.81 89 THR B O 1
ATOM 1597 N N . PRO B 1 90 ? -6.574 8.711 -1.462 1 75.62 90 PRO B N 1
ATOM 1598 C CA . PRO B 1 90 ? -7.859 8.875 -2.15 1 75.62 90 PRO B CA 1
ATOM 1599 C C . PRO B 1 90 ? -8.109 10.312 -2.596 1 75.62 90 PRO B C 1
ATOM 1601 O O . PRO B 1 90 ? -7.816 11.25 -1.854 1 75.62 90 PRO B O 1
ATOM 1604 N N . ARG B 1 91 ? -8.656 10.43 -3.775 1 81 91 ARG B N 1
ATOM 1605 C CA . ARG B 1 91 ? -8.89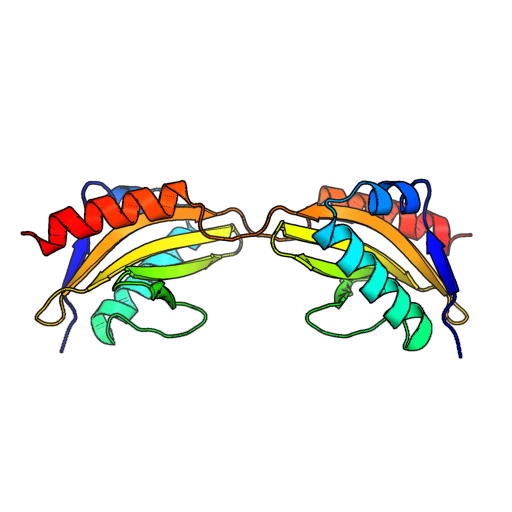8 11.742 -4.371 1 81 91 ARG B CA 1
ATOM 1606 C C . ARG B 1 91 ? -9.766 12.609 -3.455 1 81 91 ARG B C 1
ATOM 1608 O O . ARG B 1 91 ? -9.531 13.812 -3.33 1 81 91 ARG B O 1
ATOM 1615 N N . ASN B 1 92 ? -10.75 12.023 -2.859 1 85.06 92 ASN B N 1
ATOM 1616 C CA . ASN B 1 92 ? -11.641 12.773 -1.985 1 85.06 92 ASN B CA 1
ATOM 1617 C C . ASN B 1 92 ? -10.898 13.344 -0.779 1 85.06 92 ASN B C 1
ATOM 1619 O O . ASN B 1 92 ? -11.188 14.453 -0.332 1 85.06 92 ASN B O 1
ATOM 1623 N N . GLU B 1 93 ? -9.961 12.555 -0.299 1 88.62 93 GLU B N 1
ATOM 1624 C CA . GLU B 1 93 ? -9.156 13.031 0.82 1 88.62 93 GLU B CA 1
ATOM 1625 C C . GLU B 1 93 ? -8.25 14.18 0.394 1 88.62 93 GLU B C 1
ATOM 1627 O O . GLU B 1 93 ? -8.078 15.148 1.138 1 88.62 93 GLU B O 1
ATOM 1632 N N . LEU B 1 94 ? -7.77 14.141 -0.78 1 92.25 94 LEU B N 1
ATOM 1633 C CA . LEU B 1 94 ? -6.926 15.195 -1.322 1 92.25 94 LEU B CA 1
ATOM 1634 C C . LEU B 1 94 ? -7.723 16.484 -1.534 1 92.25 94 LEU B C 1
ATOM 1636 O O . LEU B 1 94 ? -7.262 17.562 -1.191 1 92.25 94 LEU B O 1
ATOM 1640 N N . GLU B 1 95 ? -8.852 16.234 -2.135 1 91.69 95 GLU B N 1
ATOM 1641 C CA . GLU B 1 95 ? -9.711 17.391 -2.396 1 91.69 95 GLU B CA 1
ATOM 1642 C C . GLU B 1 95 ? -10.094 18.094 -1.101 1 91.69 95 GLU B C 1
ATOM 1644 O O . GLU B 1 95 ? -10.094 19.328 -1.036 1 91.69 95 GLU B O 1
ATOM 1649 N N . LEU B 1 96 ? -10.414 17.312 -0.146 1 93.5 96 LEU B N 1
ATOM 1650 C CA . LEU B 1 96 ? -10.742 17.875 1.16 1 93.5 96 LEU B CA 1
ATOM 1651 C C . LEU B 1 96 ? -9.555 18.656 1.721 1 93.5 96 LEU B C 1
ATOM 1653 O O . LEU B 1 96 ? -9.719 19.781 2.205 1 93.5 96 LEU B O 1
ATOM 1657 N N . ALA B 1 97 ? -8.43 18.109 1.645 1 95.44 97 ALA B N 1
ATOM 1658 C CA . ALA B 1 97 ? -7.227 18.766 2.146 1 95.44 97 ALA B CA 1
ATOM 1659 C C . ALA B 1 97 ? -6.953 20.062 1.393 1 95.44 97 ALA B C 1
ATOM 1661 O O . ALA B 1 97 ? -6.562 21.062 1.994 1 95.44 97 ALA B O 1
ATOM 1662 N N . ARG B 1 98 ? -7.16 20.047 0.165 1 95.12 98 ARG B N 1
ATOM 1663 C CA . ARG B 1 98 ? -6.918 21.234 -0.646 1 95.12 98 ARG B CA 1
ATOM 1664 C C . ARG B 1 98 ? -7.906 22.344 -0.307 1 95.12 98 ARG B C 1
ATOM 1666 O O . ARG B 1 98 ? -7.547 23.516 -0.291 1 95.12 98 ARG B O 1
ATOM 1673 N N . GLU B 1 99 ? -9.117 21.969 -0.125 1 94.44 99 GLU B N 1
ATOM 1674 C CA . GLU B 1 99 ? -10.109 22.953 0.322 1 94.44 99 GLU B CA 1
ATOM 1675 C C . GLU B 1 99 ? -9.688 23.594 1.634 1 94.44 99 GLU B C 1
ATOM 1677 O O . GLU B 1 99 ? -9.734 24.828 1.766 1 94.44 99 GLU B O 1
ATOM 1682 N N . ARG B 1 100 ? -9.281 22.844 2.529 1 94.94 100 ARG B N 1
ATOM 1683 C CA . ARG B 1 100 ? -8.852 23.344 3.828 1 94.94 100 ARG B CA 1
ATOM 1684 C C . ARG B 1 100 ? -7.562 24.156 3.701 1 94.94 100 ARG B C 1
ATOM 1686 O O . ARG B 1 100 ? -7.359 25.125 4.422 1 94.94 100 ARG B O 1
ATOM 1693 N N . GLN B 1 101 ? -6.734 23.734 2.861 1 94.69 101 GLN B N 1
ATOM 1694 C CA . GLN B 1 101 ? -5.496 24.453 2.572 1 94.69 101 GLN B CA 1
ATOM 1695 C C . GLN B 1 101 ? -5.781 25.891 2.131 1 94.69 101 GLN B C 1
ATOM 1697 O O . GLN B 1 101 ? -5.16 26.828 2.629 1 94.69 101 GLN B O 1
ATOM 1702 N N . ARG B 1 102 ? -6.715 25.953 1.22 1 94.31 102 ARG B N 1
ATOM 1703 C CA . ARG B 1 102 ? -7.098 27.281 0.733 1 94.31 102 ARG B CA 1
ATOM 1704 C C . ARG B 1 102 ? -7.629 28.141 1.87 1 94.31 102 ARG B C 1
ATOM 1706 O O . ARG B 1 102 ? -7.352 29.344 1.921 1 94.31 102 ARG B O 1
ATOM 1713 N N . GLU B 1 103 ? -8.336 27.609 2.754 1 93.5 103 GLU B N 1
ATOM 1714 C CA . GLU B 1 103 ? -8.922 28.344 3.875 1 93.5 103 GLU B CA 1
ATOM 1715 C C . GLU B 1 103 ? -7.84 28.875 4.812 1 93.5 103 GLU B C 1
ATOM 1717 O O . GLU B 1 103 ? -7.941 30 5.312 1 93.5 103 GLU B O 1
ATOM 1722 N N . VAL B 1 104 ? -6.82 28.062 5.008 1 91.75 104 VAL B N 1
ATOM 1723 C CA . VAL B 1 104 ? -5.832 28.469 6.004 1 91.75 104 VAL B CA 1
ATOM 1724 C C . VAL B 1 104 ? -4.793 29.391 5.363 1 91.75 104 VAL B C 1
ATOM 1726 O O . VAL B 1 104 ? -4.098 30.125 6.062 1 91.75 104 VAL B O 1
ATOM 1729 N N . GLN B 1 105 ? -4.539 29.266 4.168 1 88.12 105 GLN B N 1
ATOM 1730 C CA . GLN B 1 105 ? -3.58 30.125 3.496 1 88.12 105 GLN B CA 1
ATOM 1731 C C . GLN B 1 105 ? -4.188 31.5 3.207 1 88.12 105 GLN B C 1
ATOM 1733 O O . GLN B 1 105 ? -3.461 32.469 3.039 1 88.12 105 GLN B O 1
ATOM 1738 N N . LYS B 1 106 ? -5.445 31.484 2.945 1 78.69 106 LYS B N 1
ATOM 1739 C CA . LYS B 1 106 ? -6.102 32.781 2.754 1 78.69 106 LYS B CA 1
ATOM 1740 C C . LYS B 1 106 ? -6.148 33.562 4.059 1 78.69 106 LYS B C 1
ATOM 1742 O O . LYS B 1 106 ? -6.145 34.812 4.047 1 78.69 106 LYS B O 1
ATOM 1747 N N . SER B 1 107 ? -6.105 32.812 5.105 1 58.91 107 SER B N 1
ATOM 1748 C CA . SER B 1 107 ? -6.223 33.562 6.355 1 58.91 107 SER B CA 1
ATOM 1749 C C . SER B 1 107 ? -4.883 34.156 6.777 1 58.91 107 SER B C 1
ATOM 1751 O O . SER B 1 107 ? -3.836 33.531 6.578 1 58.91 107 SER B O 1
#

Organism: Methylotuvimicrobium buryatense (NCBI:txid95641)